Protein AF-A0A0D2NMQ8-F1 (afdb_monomer_lite)

Radius of gyration: 20.97 Å; chains: 1; bounding box: 47×33×72 Å

Organism: NCBI:txid145388

Structure (mmCIF, N/CA/C/O backbone):
data_AF-A0A0D2NMQ8-F1
#
_entry.id   AF-A0A0D2NMQ8-F1
#
loop_
_atom_site.group_PDB
_atom_site.id
_atom_site.type_symbol
_atom_site.label_atom_id
_atom_site.label_alt_id
_atom_site.label_comp_id
_atom_site.label_asym_id
_atom_site.label_entity_id
_atom_site.label_seq_id
_atom_site.pdbx_PDB_ins_code
_atom_site.Cartn_x
_atom_site.Cartn_y
_atom_site.Cartn_z
_atom_site.occupancy
_atom_site.B_iso_or_equiv
_atom_site.auth_seq_id
_atom_site.auth_comp_id
_atom_site.auth_asym_id
_atom_site.auth_atom_id
_atom_site.pdbx_PDB_model_num
ATOM 1 N N . MET A 1 1 ? -11.424 6.657 -3.638 1.00 46.84 1 MET A N 1
ATOM 2 C CA . MET A 1 1 ? -10.361 5.839 -3.003 1.00 46.84 1 MET A CA 1
ATOM 3 C C . MET A 1 1 ? -10.781 4.363 -3.068 1.00 46.84 1 MET A C 1
ATOM 5 O O . MET A 1 1 ? -11.880 4.076 -3.496 1.00 46.84 1 MET A O 1
ATOM 9 N N . ASN A 1 2 ? -9.928 3.372 -2.786 1.00 62.62 2 ASN A N 1
ATOM 10 C CA . ASN A 1 2 ? -10.512 2.062 -2.413 1.00 62.62 2 ASN A CA 1
ATOM 11 C C . ASN A 1 2 ? -11.088 2.245 -1.001 1.00 62.62 2 ASN A C 1
ATOM 13 O O . ASN A 1 2 ? -10.571 3.106 -0.297 1.00 62.62 2 ASN A O 1
ATOM 17 N N . GLY A 1 3 ? -12.141 1.534 -0.592 1.00 77.50 3 GLY A N 1
ATOM 18 C CA . GLY A 1 3 ? -12.773 1.766 0.713 1.00 77.50 3 GLY A CA 1
ATOM 19 C C . GLY A 1 3 ? -11.781 1.621 1.871 1.00 77.50 3 GLY A C 1
ATOM 20 O O . GLY A 1 3 ? -11.511 0.508 2.309 1.00 77.50 3 GLY A O 1
ATOM 21 N N . MET A 1 4 ? -11.207 2.728 2.343 1.00 86.62 4 MET A N 1
ATOM 22 C CA . MET A 1 4 ? -10.270 2.745 3.468 1.00 86.62 4 MET A CA 1
ATOM 23 C C . MET A 1 4 ? -11.051 2.886 4.772 1.00 86.62 4 MET A C 1
ATOM 25 O O . MET A 1 4 ? -12.140 3.469 4.800 1.00 86.62 4 MET A O 1
ATOM 29 N N . ALA A 1 5 ? -10.497 2.363 5.863 1.00 91.44 5 ALA A N 1
ATOM 30 C CA . ALA A 1 5 ? -11.111 2.515 7.169 1.00 91.44 5 ALA A CA 1
ATOM 31 C C . ALA A 1 5 ? -11.122 3.993 7.580 1.00 91.44 5 ALA A C 1
ATOM 33 O O . ALA A 1 5 ? -10.149 4.721 7.395 1.00 91.44 5 ALA A O 1
ATOM 34 N N . ASN A 1 6 ? -12.229 4.419 8.176 1.00 92.75 6 ASN A N 1
ATOM 35 C CA . ASN A 1 6 ? -12.333 5.696 8.860 1.00 92.75 6 ASN A CA 1
ATOM 36 C C . ASN A 1 6 ? -13.115 5.501 10.155 1.00 92.75 6 ASN A C 1
ATOM 38 O O . ASN A 1 6 ? -13.905 4.561 10.279 1.00 92.75 6 ASN A O 1
ATOM 42 N N . ILE A 1 7 ? -12.923 6.413 11.101 1.00 92.06 7 ILE A N 1
ATOM 43 C CA . ILE A 1 7 ? -13.639 6.408 12.371 1.00 92.06 7 ILE A CA 1
ATOM 44 C C . ILE A 1 7 ? -14.401 7.719 12.522 1.00 92.06 7 ILE A C 1
ATOM 46 O O . ILE A 1 7 ? -13.932 8.783 12.122 1.00 92.06 7 ILE A O 1
ATOM 50 N N . ALA A 1 8 ? -15.594 7.642 13.099 1.00 91.88 8 ALA A N 1
ATOM 51 C CA . ALA A 1 8 ? -16.421 8.805 13.377 1.00 91.88 8 ALA A CA 1
ATOM 52 C C . ALA A 1 8 ? -17.144 8.617 14.706 1.00 91.88 8 ALA A C 1
ATOM 54 O O . ALA A 1 8 ? -17.536 7.501 15.059 1.00 91.88 8 ALA A O 1
ATOM 55 N N . ALA A 1 9 ? -17.328 9.715 15.435 1.00 91.56 9 ALA A N 1
ATOM 56 C CA . ALA A 1 9 ? -18.078 9.695 16.677 1.00 91.56 9 ALA A CA 1
ATOM 57 C C . ALA A 1 9 ? -19.540 9.330 16.394 1.00 91.56 9 ALA A C 1
ATOM 59 O O . ALA A 1 9 ? -20.210 9.957 15.572 1.00 91.56 9 ALA A O 1
ATOM 60 N N . ARG A 1 10 ? -20.030 8.306 17.089 1.00 93.62 10 ARG A N 1
ATOM 61 C CA . ARG A 1 10 ? -21.429 7.893 17.054 1.00 93.62 10 ARG A CA 1
ATOM 62 C C . ARG A 1 10 ? -21.810 7.373 18.429 1.00 93.62 10 ARG A C 1
ATOM 64 O O . ARG A 1 10 ? -21.156 6.477 18.954 1.00 93.62 10 ARG A O 1
ATOM 71 N N . GLU A 1 11 ? -22.862 7.941 19.002 1.00 94.88 11 GLU A N 1
ATOM 72 C CA . GLU A 1 11 ? -23.342 7.547 20.323 1.00 94.88 11 GLU A CA 1
ATOM 73 C C . GLU A 1 11 ? -23.707 6.056 20.361 1.00 94.88 11 GLU A C 1
ATOM 75 O O . GLU A 1 11 ? -24.292 5.519 19.416 1.00 94.88 11 GLU A O 1
ATOM 80 N N . GLY A 1 12 ? -23.288 5.376 21.432 1.00 94.81 12 GLY A N 1
ATOM 81 C CA . GLY A 1 12 ? -23.480 3.936 21.624 1.00 94.81 12 GLY A CA 1
ATOM 82 C C . GLY A 1 12 ? -22.652 3.035 20.698 1.00 94.81 12 GLY A C 1
ATOM 83 O O . GLY A 1 12 ? -22.677 1.816 20.864 1.00 94.81 12 GLY A O 1
ATOM 84 N N . ALA A 1 13 ? -21.910 3.589 19.734 1.00 95.06 13 ALA A N 1
ATOM 85 C CA . ALA A 1 13 ? -21.034 2.802 18.880 1.00 95.06 13 ALA A CA 1
ATOM 86 C C . ALA A 1 13 ? -19.718 2.481 19.595 1.00 95.06 13 ALA A C 1
ATOM 88 O O . ALA A 1 13 ? -19.157 3.300 20.321 1.00 95.06 13 ALA A O 1
ATOM 89 N N . VAL A 1 14 ? -19.207 1.281 19.336 1.00 94.00 14 VAL A N 1
ATOM 90 C CA . VAL A 1 14 ? -17.917 0.812 19.843 1.00 94.00 14 VAL A CA 1
ATOM 91 C C . VAL A 1 14 ? -17.036 0.462 18.656 1.00 94.00 14 VAL A C 1
ATOM 93 O O . VAL A 1 14 ? -17.519 -0.093 17.666 1.00 94.00 14 VAL A O 1
ATOM 96 N N . MET A 1 15 ? -15.751 0.780 18.776 1.00 95.25 15 MET A N 1
ATOM 97 C CA . MET A 1 15 ? -14.702 0.333 17.875 1.00 95.25 15 MET A CA 1
ATOM 98 C C . MET A 1 15 ? -13.538 -0.223 18.684 1.00 95.25 15 MET A C 1
ATOM 100 O O . MET A 1 15 ? -13.168 0.341 19.710 1.00 95.25 15 MET A O 1
ATOM 104 N N . HIS A 1 16 ? -12.965 -1.317 18.197 1.00 96.62 16 HIS A N 1
ATOM 105 C CA . HIS A 1 16 ? -11.768 -1.914 18.764 1.00 96.62 16 HIS A CA 1
ATOM 106 C C . HIS A 1 16 ? -10.584 -1.643 17.832 1.00 96.62 16 HIS A C 1
ATOM 108 O O . HIS A 1 16 ? -10.744 -1.584 16.610 1.00 96.62 16 HIS A O 1
ATOM 114 N N . GLY A 1 17 ? -9.396 -1.495 18.410 1.00 95.94 17 GLY A N 1
ATOM 115 C CA . GLY A 1 17 ? -8.161 -1.226 17.682 1.00 95.94 17 GLY A CA 1
ATOM 116 C C . GLY A 1 17 ? -6.937 -1.496 18.549 1.00 95.94 17 GLY A C 1
ATOM 117 O O . GLY A 1 17 ? -7.059 -2.021 19.655 1.00 95.94 17 GLY A O 1
ATOM 118 N N . VAL A 1 18 ? -5.765 -1.128 18.039 1.00 96.31 18 VAL A N 1
ATOM 119 C CA . VAL A 1 18 ? -4.477 -1.301 18.720 1.00 96.31 18 VAL A CA 1
ATOM 120 C C . VAL A 1 18 ? -3.870 0.074 18.971 1.00 96.31 18 VAL A C 1
ATOM 122 O O . VAL A 1 18 ? -3.754 0.884 18.052 1.00 96.31 18 VAL A O 1
ATOM 125 N N . ALA A 1 19 ? -3.498 0.350 20.219 1.00 96.19 19 ALA A N 1
ATOM 126 C CA . ALA A 1 19 ? -2.782 1.567 20.580 1.00 96.19 19 ALA A CA 1
ATOM 127 C C . ALA A 1 19 ? -1.273 1.290 20.561 1.00 96.19 19 ALA A C 1
ATOM 129 O O . ALA A 1 19 ? -0.771 0.520 21.378 1.00 96.19 19 ALA A O 1
ATOM 130 N N . HIS A 1 20 ? -0.552 1.920 19.634 1.00 96.38 20 HIS A N 1
ATOM 131 C CA . HIS A 1 20 ? 0.901 1.800 19.539 1.00 96.38 20 HIS A CA 1
ATOM 132 C C . HIS A 1 20 ? 1.596 2.924 20.308 1.00 96.38 20 HIS A C 1
ATOM 134 O O . HIS A 1 20 ? 1.265 4.100 20.143 1.00 96.38 20 HIS A O 1
ATOM 140 N N . LEU A 1 21 ? 2.602 2.568 21.108 1.00 96.00 21 LEU A N 1
ATOM 141 C CA . LEU A 1 21 ? 3.535 3.539 21.669 1.00 96.00 21 LEU A CA 1
ATOM 142 C C . LEU A 1 21 ? 4.586 3.878 20.609 1.00 96.00 21 LEU A C 1
ATOM 144 O O . LEU A 1 21 ? 5.320 3.002 20.157 1.00 96.00 21 LEU A O 1
ATOM 148 N N . VAL A 1 22 ? 4.657 5.149 20.219 1.00 95.88 22 VAL A N 1
ATOM 149 C CA . VAL A 1 22 ? 5.587 5.638 19.193 1.00 95.88 22 VAL A CA 1
ATOM 150 C C . VAL A 1 22 ? 6.368 6.843 19.705 1.00 95.88 22 VAL A C 1
ATOM 152 O O . VAL A 1 22 ? 5.883 7.596 20.552 1.00 95.88 22 VAL A O 1
ATOM 155 N N . THR A 1 23 ? 7.582 7.042 19.190 1.00 96.94 23 THR A N 1
ATOM 156 C CA . THR A 1 23 ? 8.361 8.252 19.484 1.00 96.94 23 THR A CA 1
ATOM 157 C C . THR A 1 23 ? 7.785 9.464 18.740 1.00 96.94 23 THR A C 1
ATOM 159 O O . THR A 1 23 ? 7.088 9.295 17.734 1.00 96.94 23 THR A O 1
ATOM 162 N N . PRO A 1 24 ? 8.094 10.702 19.171 1.00 95.81 24 PRO A N 1
ATOM 163 C CA . PRO A 1 24 ? 7.706 11.902 18.430 1.00 95.81 24 PRO A CA 1
ATOM 164 C C . PRO A 1 24 ? 8.168 11.879 16.967 1.00 95.81 24 PRO A C 1
ATOM 166 O O . PRO A 1 24 ? 7.381 12.177 16.075 1.00 95.81 24 PRO A O 1
ATOM 169 N N . GLN A 1 25 ? 9.398 11.428 16.709 1.00 95.50 25 GLN A N 1
ATOM 170 C CA . GLN A 1 25 ? 9.960 11.334 15.359 1.00 95.50 25 GLN A CA 1
ATOM 171 C C . GLN A 1 25 ? 9.209 10.307 14.501 1.00 95.50 25 GLN A C 1
ATOM 173 O O . GLN A 1 25 ? 8.914 10.567 13.338 1.00 95.50 25 GLN A O 1
ATOM 178 N N . MET A 1 26 ? 8.844 9.153 15.071 1.00 93.81 26 MET A N 1
ATOM 179 C CA . MET A 1 26 ? 8.002 8.173 14.375 1.00 93.81 26 MET A CA 1
ATOM 180 C C . MET A 1 26 ? 6.624 8.757 14.057 1.00 93.81 26 MET A C 1
ATOM 182 O O . MET A 1 26 ? 6.118 8.564 12.955 1.00 93.81 26 MET A O 1
ATOM 186 N N . PHE A 1 27 ? 6.028 9.505 14.990 1.00 93.06 27 PHE A N 1
ATOM 187 C CA . PHE A 1 27 ? 4.739 10.153 14.762 1.00 93.06 27 PHE A CA 1
ATOM 188 C C . PHE A 1 27 ? 4.806 11.210 13.651 1.00 93.06 27 PHE A C 1
ATOM 190 O O . PHE A 1 27 ? 3.889 11.287 12.841 1.00 93.06 27 PHE A O 1
ATOM 197 N N . GLU A 1 28 ? 5.886 11.988 13.563 1.00 90.94 28 GLU A N 1
ATOM 198 C CA . GLU A 1 28 ? 6.105 12.937 12.460 1.00 90.94 28 GLU A CA 1
ATOM 199 C C . GLU A 1 28 ? 6.189 12.228 11.102 1.00 90.94 28 GLU A C 1
ATOM 201 O O . GLU A 1 28 ? 5.590 12.683 10.124 1.00 90.94 28 GLU A O 1
ATOM 206 N N . VAL A 1 29 ? 6.877 11.083 11.043 1.00 88.62 29 VAL A N 1
ATOM 207 C CA . VAL A 1 29 ? 6.925 10.246 9.836 1.00 88.62 29 VAL A CA 1
ATOM 208 C C . VAL A 1 29 ? 5.529 9.732 9.478 1.00 88.62 29 VAL A C 1
ATOM 210 O O . VAL A 1 29 ? 5.114 9.874 8.328 1.00 88.62 29 VAL A O 1
ATOM 213 N N . LEU A 1 30 ? 4.778 9.205 10.450 1.00 89.12 30 LEU A N 1
ATOM 214 C CA . LEU A 1 30 ? 3.402 8.741 10.242 1.00 89.12 30 LEU A CA 1
ATOM 215 C C . LEU A 1 30 ? 2.490 9.873 9.759 1.00 89.12 30 LEU A C 1
ATOM 217 O O . LEU A 1 30 ? 1.776 9.696 8.782 1.00 89.12 30 LEU A O 1
ATOM 221 N N . ALA A 1 31 ? 2.562 11.056 10.369 1.00 87.88 31 ALA A N 1
ATOM 222 C CA . ALA A 1 31 ? 1.768 12.214 9.964 1.00 87.88 31 ALA A CA 1
ATOM 223 C C . ALA A 1 31 ? 2.104 12.693 8.542 1.00 87.88 31 ALA A C 1
ATOM 225 O O . ALA A 1 31 ? 1.233 13.190 7.832 1.00 87.88 31 ALA A O 1
ATOM 226 N N . LYS A 1 32 ? 3.355 12.524 8.099 1.00 84.00 32 LYS A N 1
ATOM 227 C CA . LYS A 1 32 ? 3.758 12.818 6.719 1.00 84.00 32 LYS A CA 1
ATOM 228 C C . LYS A 1 32 ? 3.216 11.784 5.728 1.00 84.00 32 LYS A C 1
ATOM 230 O O . LYS A 1 32 ? 2.799 12.165 4.633 1.00 84.00 32 LYS A O 1
ATOM 235 N N . ILE A 1 33 ? 3.229 10.501 6.093 1.00 81.19 33 ILE A N 1
ATOM 236 C CA . ILE A 1 33 ? 2.649 9.417 5.281 1.00 81.19 33 ILE A CA 1
ATOM 237 C C . ILE A 1 33 ? 1.135 9.623 5.159 1.00 81.19 33 ILE A C 1
ATOM 239 O O . ILE A 1 33 ? 0.606 9.681 4.053 1.00 81.19 33 ILE A O 1
ATOM 243 N N . GLU A 1 34 ? 0.471 9.856 6.287 1.00 82.38 34 GLU A N 1
ATOM 244 C CA . GLU A 1 34 ? -0.970 10.075 6.403 1.00 82.38 34 GLU A CA 1
ATOM 245 C C . GLU A 1 34 ? -1.363 11.541 6.168 1.00 82.38 34 GLU A C 1
ATOM 247 O O . GLU A 1 34 ? -2.369 12.007 6.688 1.00 82.38 34 GLU A O 1
ATOM 252 N N . SER A 1 35 ? -0.590 12.294 5.377 1.00 78.12 35 SER A N 1
ATOM 253 C CA . SER A 1 35 ? -0.777 13.747 5.178 1.00 78.12 35 SER A CA 1
ATOM 254 C C . SER A 1 35 ? -2.142 14.158 4.608 1.00 78.12 35 SER A C 1
ATOM 256 O O . SER A 1 35 ? -2.487 15.338 4.622 1.00 78.12 35 SER A O 1
ATOM 258 N N . VAL A 1 36 ? -2.922 13.197 4.110 1.00 78.94 36 VAL A N 1
ATOM 259 C CA . VAL A 1 36 ? -4.302 13.389 3.637 1.00 78.94 36 VAL A CA 1
ATOM 260 C C . VAL A 1 36 ? -5.354 13.244 4.746 1.00 78.94 36 VAL A C 1
ATOM 262 O O . VAL A 1 36 ? -6.521 13.562 4.522 1.00 78.94 36 VAL A O 1
ATOM 265 N N . TYR A 1 37 ? -4.959 12.769 5.928 1.00 84.50 37 TYR A N 1
ATOM 266 C CA . TYR A 1 37 ? -5.808 12.593 7.100 1.00 84.50 37 TYR A CA 1
ATOM 267 C C . TYR A 1 37 ? -5.556 13.704 8.123 1.00 84.50 37 TYR A C 1
ATOM 269 O O . TYR A 1 37 ? -4.437 14.180 8.314 1.00 84.50 37 TYR A O 1
ATOM 277 N N . ASN A 1 38 ? -6.610 14.064 8.850 1.00 91.19 38 ASN A N 1
ATOM 278 C CA . ASN A 1 38 ? -6.472 14.766 10.121 1.00 91.19 38 ASN A CA 1
ATOM 279 C C . ASN A 1 38 ? -6.212 13.743 11.229 1.00 91.19 38 ASN A C 1
ATOM 281 O O . ASN A 1 38 ? -6.351 12.541 11.020 1.00 91.19 38 ASN A O 1
ATOM 285 N N . TYR A 1 39 ? -5.889 14.199 12.435 1.00 92.50 39 TYR A N 1
ATOM 286 C CA . TYR A 1 39 ? -5.931 13.333 13.609 1.00 92.50 39 TYR A CA 1
ATOM 287 C C . TYR A 1 39 ? -6.835 13.916 14.686 1.00 92.50 39 TYR A C 1
ATOM 289 O O . TYR A 1 39 ? -7.008 15.128 14.798 1.00 92.50 39 TYR A O 1
ATOM 297 N N . THR A 1 40 ? -7.397 13.028 15.496 1.00 93.81 40 THR A N 1
ATOM 298 C CA . THR A 1 40 ? -8.182 13.377 16.678 1.00 93.81 40 THR A CA 1
ATOM 299 C C . THR A 1 40 ? -7.651 12.643 17.902 1.00 93.81 40 THR A C 1
ATOM 301 O O . THR A 1 40 ? -6.987 11.609 17.779 1.00 93.81 40 THR A O 1
ATOM 304 N N . LEU A 1 41 ? -7.918 13.190 19.087 1.00 95.56 41 LEU A N 1
ATOM 305 C CA . LEU A 1 41 ? -7.639 12.516 20.349 1.00 95.56 41 LEU A CA 1
ATOM 306 C C . LEU A 1 41 ? -8.799 11.586 20.693 1.00 95.56 41 LEU A C 1
ATOM 308 O O . LEU A 1 41 ? -9.963 11.986 20.676 1.00 95.56 41 LEU A O 1
ATOM 312 N N . VAL A 1 42 ? -8.464 10.344 21.017 1.00 95.75 42 VAL A N 1
ATOM 313 C CA . VAL A 1 42 ? -9.416 9.316 21.431 1.00 95.75 42 VAL A CA 1
ATOM 314 C C . VAL A 1 42 ? -9.024 8.764 22.792 1.00 95.75 42 VAL A C 1
ATOM 316 O O . VAL A 1 42 ? -7.845 8.639 23.120 1.00 95.75 42 VAL A O 1
ATOM 319 N N . THR A 1 43 ? -10.036 8.409 23.582 1.00 96.75 43 THR A N 1
ATOM 320 C CA . THR A 1 43 ? -9.844 7.677 24.836 1.00 96.75 43 THR A CA 1
ATOM 321 C C . THR A 1 43 ? -10.058 6.194 24.574 1.00 96.75 43 THR A C 1
ATOM 323 O O . THR A 1 43 ? -11.167 5.772 24.248 1.00 96.75 43 THR A O 1
ATOM 326 N N . CYS A 1 44 ? -9.003 5.407 24.730 1.00 97.06 44 CYS A N 1
ATOM 327 C CA . CYS A 1 44 ? -9.012 3.963 24.555 1.00 97.06 44 CYS A CA 1
ATOM 328 C C . CYS A 1 44 ? -9.156 3.277 25.915 1.00 97.06 44 CYS A C 1
ATOM 330 O O . CYS A 1 44 ? -8.488 3.653 26.878 1.00 97.06 44 CYS A O 1
ATOM 332 N N . ARG A 1 45 ? -9.998 2.246 25.989 1.00 97.19 45 ARG A N 1
ATOM 333 C CA . ARG A 1 45 ? -10.091 1.358 27.153 1.00 97.19 45 ARG A CA 1
ATOM 334 C C . ARG A 1 45 ? -9.360 0.054 26.819 1.00 97.19 45 ARG A C 1
ATOM 336 O O . ARG A 1 45 ? -9.742 -0.572 25.829 1.00 97.19 45 ARG A O 1
ATOM 343 N N . PRO A 1 46 ? -8.304 -0.320 27.560 1.00 97.12 46 PRO A N 1
ATOM 344 C CA . PRO A 1 46 ? -7.662 -1.621 27.390 1.00 97.12 46 PRO A CA 1
ATOM 345 C C . PRO A 1 46 ? -8.652 -2.771 27.626 1.00 97.12 46 PRO A C 1
ATOM 347 O O . PRO A 1 46 ? -9.647 -2.590 28.319 1.00 97.12 46 PRO A O 1
ATOM 350 N N . TYR A 1 47 ? -8.375 -3.954 27.069 1.00 95.94 47 TYR A N 1
ATOM 351 C CA . TYR A 1 47 ? -9.154 -5.161 27.396 1.00 95.94 47 TYR A CA 1
ATOM 352 C C . TYR A 1 47 ? -8.866 -5.705 28.791 1.00 95.94 47 TYR A C 1
ATOM 354 O O . TYR A 1 47 ? -9.669 -6.456 29.333 1.00 95.94 47 TYR A O 1
ATOM 362 N N . ASP A 1 48 ? -7.704 -5.369 29.342 1.00 95.31 48 ASP A N 1
ATOM 363 C CA . ASP A 1 48 ? -7.428 -5.581 30.750 1.00 95.31 48 ASP A CA 1
ATOM 364 C C . ASP A 1 48 ? -8.162 -4.498 31.546 1.00 95.31 48 ASP A C 1
ATOM 366 O O . ASP A 1 48 ? -7.731 -3.345 31.571 1.00 95.31 48 ASP A O 1
ATOM 370 N N . ASP A 1 49 ? -9.270 -4.872 32.188 1.00 94.38 49 ASP A N 1
ATOM 371 C CA . ASP A 1 49 ? -10.094 -3.964 32.993 1.00 94.38 49 ASP A CA 1
ATOM 372 C C . ASP A 1 49 ? -9.332 -3.349 34.182 1.00 94.38 49 ASP A C 1
ATOM 374 O O . ASP A 1 49 ? -9.773 -2.346 34.749 1.00 94.38 49 ASP A O 1
ATOM 378 N N . SER A 1 50 ? -8.187 -3.924 34.573 1.00 96.69 50 SER A N 1
ATOM 379 C CA . SER A 1 50 ? -7.321 -3.356 35.611 1.00 96.69 50 SER A CA 1
ATOM 380 C C . SER A 1 50 ? -6.429 -2.220 35.096 1.00 96.69 50 SER A C 1
ATOM 382 O O . SER A 1 50 ? -5.942 -1.406 35.887 1.00 96.69 50 SER A O 1
ATOM 384 N N . ALA A 1 51 ? -6.231 -2.127 33.779 1.00 96.88 51 ALA A N 1
ATOM 385 C CA . ALA A 1 51 ? -5.405 -1.101 33.168 1.00 96.88 51 ALA A CA 1
ATOM 386 C C . ALA A 1 51 ? -6.194 0.212 32.981 1.00 96.88 51 ALA A C 1
ATOM 388 O O . ALA A 1 51 ? -7.352 0.208 32.551 1.00 96.88 51 ALA A O 1
ATOM 389 N N . PRO A 1 52 ? -5.582 1.376 33.272 1.00 97.31 52 PRO A N 1
ATOM 390 C CA . PRO A 1 52 ? -6.260 2.655 33.123 1.00 97.31 52 PRO A CA 1
ATOM 391 C C . PRO A 1 52 ? -6.532 2.980 31.642 1.00 97.31 52 PRO A C 1
ATOM 393 O O . PRO A 1 52 ? -5.778 2.557 30.761 1.00 97.31 52 PRO A O 1
ATOM 396 N N . PRO A 1 53 ? -7.565 3.792 31.344 1.00 97.38 53 PRO A N 1
ATOM 397 C CA . PRO A 1 53 ? -7.774 4.318 30.002 1.00 97.38 53 PRO A CA 1
ATOM 398 C C . PRO A 1 53 ? -6.553 5.088 29.487 1.00 97.38 53 PRO A C 1
ATOM 400 O O . PRO A 1 53 ? -5.899 5.822 30.229 1.00 97.38 53 PRO A O 1
ATOM 403 N N . VAL A 1 54 ? -6.292 4.970 28.189 1.00 97.25 54 VAL A N 1
ATOM 404 C CA . VAL A 1 54 ? -5.154 5.595 27.503 1.00 97.25 54 VAL A CA 1
ATOM 405 C C . VAL A 1 54 ? -5.651 6.638 26.511 1.00 97.25 54 VAL A C 1
ATOM 407 O O . VAL A 1 54 ? -6.619 6.405 25.791 1.00 97.25 54 VAL A O 1
ATOM 410 N N . GLN A 1 55 ? -4.982 7.789 26.447 1.00 97.56 55 GLN A N 1
ATOM 411 C CA . GLN A 1 55 ? -5.200 8.761 25.373 1.00 97.56 55 GLN A CA 1
ATOM 412 C C . GLN A 1 55 ? -4.342 8.380 24.168 1.00 97.56 55 GLN A C 1
ATOM 414 O O . GLN A 1 55 ? -3.141 8.149 24.310 1.00 97.56 55 GLN A O 1
ATOM 419 N N . ALA A 1 56 ? -4.943 8.347 22.984 1.00 96.75 56 ALA A N 1
ATOM 420 C CA . ALA A 1 56 ? -4.249 8.061 21.736 1.00 96.75 56 ALA A CA 1
ATOM 421 C C . ALA A 1 56 ? -4.641 9.066 20.650 1.00 96.75 56 ALA A C 1
ATOM 423 O O . ALA A 1 56 ? -5.680 9.722 20.725 1.00 96.75 56 ALA A O 1
ATOM 424 N N . ARG A 1 57 ? -3.797 9.181 19.623 1.00 96.00 57 ARG A N 1
ATOM 425 C CA . ARG A 1 57 ? -4.122 9.912 18.395 1.00 96.00 57 ARG A CA 1
ATOM 426 C C . ARG A 1 57 ? -4.578 8.916 17.340 1.00 96.00 57 ARG A C 1
ATOM 428 O O . ARG A 1 57 ? -3.894 7.922 17.113 1.00 96.00 57 ARG A O 1
ATOM 435 N N . ALA A 1 58 ? -5.702 9.200 16.697 1.00 95.06 58 ALA A N 1
ATOM 436 C CA . ALA A 1 58 ? -6.228 8.408 15.594 1.00 95.06 58 ALA A CA 1
ATOM 437 C C . ALA A 1 58 ? -6.329 9.270 14.335 1.00 95.06 58 ALA A C 1
ATOM 439 O O . ALA A 1 58 ? -6.844 10.387 14.405 1.00 95.06 58 ALA A O 1
ATOM 440 N N . PHE A 1 59 ? -5.847 8.751 13.204 1.00 94.56 59 PHE A N 1
ATOM 441 C CA . PHE A 1 59 ? -5.998 9.397 11.903 1.00 94.56 59 PHE A CA 1
ATOM 442 C C . PHE A 1 59 ? -7.428 9.223 11.389 1.00 94.56 59 PHE A C 1
ATOM 444 O O . PHE A 1 59 ? -7.987 8.128 11.452 1.00 94.56 59 PHE A O 1
ATOM 451 N N . ILE A 1 60 ? -8.022 10.316 10.914 1.00 94.25 60 ILE A N 1
ATOM 452 C CA . ILE A 1 60 ? -9.403 10.382 10.443 1.00 94.25 60 ILE A CA 1
ATOM 453 C C . ILE A 1 60 ? -9.503 11.206 9.166 1.00 94.25 60 ILE A C 1
ATOM 455 O O . ILE A 1 60 ? -8.809 12.210 8.989 1.00 94.25 60 ILE A O 1
ATOM 459 N N . VAL A 1 61 ? -10.434 10.825 8.301 1.00 91.19 61 VAL A N 1
ATOM 460 C CA . VAL A 1 61 ? -10.948 11.718 7.263 1.00 91.19 61 VAL A CA 1
ATOM 461 C C . VAL A 1 61 ? -12.207 12.380 7.819 1.00 91.19 61 VAL A C 1
ATOM 463 O O . VAL A 1 61 ? -13.137 11.666 8.212 1.00 91.19 61 VAL A O 1
ATOM 466 N N . PRO A 1 62 ? -12.276 13.721 7.861 1.00 90.25 62 PRO A N 1
ATOM 467 C CA . PRO A 1 62 ? -13.489 14.405 8.287 1.00 90.25 62 PRO A CA 1
ATOM 468 C C . PRO A 1 62 ? -14.706 13.992 7.447 1.00 90.25 62 PRO A C 1
ATOM 470 O O . PRO A 1 62 ? -14.597 13.757 6.238 1.00 90.25 62 PRO A O 1
ATOM 473 N N . LEU A 1 63 ? -15.877 13.882 8.081 1.00 89.62 63 LEU A N 1
ATOM 474 C CA . LEU A 1 63 ? -17.092 13.386 7.423 1.00 89.62 63 LEU A CA 1
ATOM 475 C C . LEU A 1 63 ? -17.532 14.291 6.269 1.00 89.62 63 LEU A C 1
ATOM 477 O O . LEU A 1 63 ? -18.024 13.805 5.252 1.00 89.62 63 LEU A O 1
ATOM 481 N N . GLU A 1 64 ? -17.315 15.595 6.400 1.00 90.62 64 GLU A N 1
ATOM 482 C CA . GLU A 1 64 ? -17.550 16.596 5.369 1.00 90.62 64 GLU A CA 1
ATOM 483 C C . GLU A 1 64 ? -16.660 16.380 4.141 1.00 90.62 64 GLU A C 1
ATOM 485 O O . GLU A 1 64 ? -17.145 16.499 3.014 1.00 90.62 64 GLU A O 1
ATOM 490 N N . THR A 1 65 ? -15.402 15.976 4.340 1.00 89.06 65 THR A N 1
ATOM 491 C CA . THR A 1 65 ? -14.466 15.643 3.259 1.00 89.06 65 THR A CA 1
ATOM 492 C C . THR A 1 65 ? -14.911 14.375 2.539 1.00 89.06 65 THR A C 1
ATOM 494 O O . THR A 1 65 ? -14.942 14.346 1.308 1.00 89.06 65 THR A O 1
ATOM 497 N N . ILE A 1 66 ? -15.340 13.348 3.285 1.00 88.25 66 ILE A N 1
ATOM 498 C CA . ILE A 1 66 ? -15.915 12.124 2.702 1.00 88.25 66 ILE A CA 1
ATOM 499 C C . ILE A 1 66 ? -17.173 12.457 1.894 1.00 88.25 66 ILE A C 1
ATOM 501 O O . ILE A 1 66 ? -17.320 11.997 0.762 1.00 88.25 66 ILE A O 1
ATOM 505 N N . ALA A 1 67 ? -18.080 13.262 2.451 1.00 89.38 67 ALA A N 1
ATOM 506 C CA . ALA A 1 67 ? -19.317 13.649 1.783 1.00 89.38 67 ALA A CA 1
ATOM 507 C C . ALA A 1 67 ? -19.054 14.471 0.512 1.00 89.38 67 ALA A C 1
ATOM 509 O O . ALA A 1 67 ? -19.696 14.238 -0.509 1.00 89.38 67 ALA A O 1
ATOM 510 N N . ALA A 1 68 ? -18.097 15.403 0.548 1.00 88.44 68 ALA A N 1
ATOM 511 C CA . ALA A 1 68 ? -17.695 16.182 -0.619 1.00 88.44 68 ALA A CA 1
ATOM 512 C C . ALA A 1 68 ? -17.089 15.300 -1.718 1.00 88.44 68 ALA A C 1
ATOM 514 O O . ALA A 1 68 ? -17.450 15.453 -2.883 1.00 88.44 68 ALA A O 1
ATOM 515 N N . HIS A 1 69 ? -16.227 14.343 -1.353 1.00 85.19 69 HIS A N 1
ATOM 516 C CA . HIS A 1 69 ? -15.665 13.394 -2.311 1.00 85.19 69 HIS A CA 1
ATOM 517 C C . HIS A 1 69 ? -16.753 12.534 -2.959 1.00 85.19 69 HIS A C 1
ATOM 519 O O . HIS A 1 69 ? -16.778 12.414 -4.180 1.00 85.19 69 HIS A O 1
ATOM 525 N N . LYS A 1 70 ? -17.694 12.002 -2.166 1.00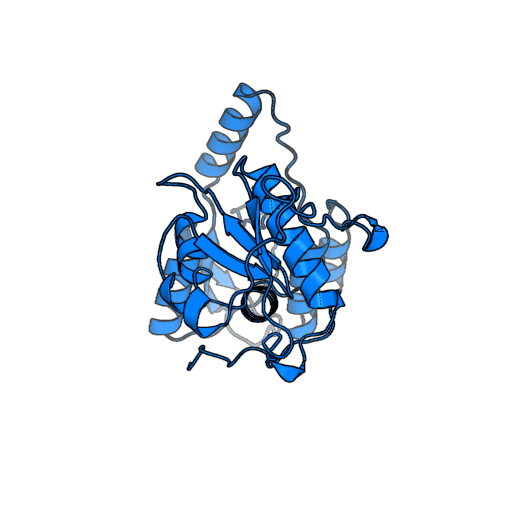 87.06 70 LYS A N 1
ATOM 526 C CA . LYS A 1 70 ? -18.830 11.228 -2.687 1.00 87.06 70 LYS A CA 1
ATOM 527 C C . LYS A 1 70 ? -19.656 12.028 -3.691 1.00 87.06 70 LYS A C 1
ATOM 529 O O . LYS A 1 70 ? -19.852 11.543 -4.797 1.00 87.06 70 LYS A O 1
ATOM 534 N N . ARG A 1 71 ? -20.045 13.265 -3.355 1.00 89.06 71 ARG A N 1
ATOM 535 C CA . ARG A 1 71 ? -20.777 14.145 -4.286 1.00 89.06 71 ARG A CA 1
ATOM 536 C C . ARG A 1 71 ? -20.012 14.368 -5.589 1.00 89.06 71 ARG A C 1
ATOM 538 O O . ARG A 1 71 ? -20.587 14.243 -6.661 1.00 89.06 71 ARG A O 1
ATOM 545 N N . HIS A 1 72 ? -18.707 14.627 -5.502 1.00 85.62 72 HIS A N 1
ATOM 546 C CA . HIS A 1 72 ? -17.870 14.813 -6.688 1.00 85.62 72 HIS A CA 1
ATOM 547 C C . HIS A 1 72 ? -17.846 13.573 -7.599 1.00 85.62 72 HIS A C 1
ATOM 549 O O . HIS A 1 72 ? -17.852 13.709 -8.820 1.00 85.62 72 HIS A O 1
ATOM 555 N N . LEU A 1 73 ? -17.816 12.364 -7.029 1.00 83.69 73 LEU A N 1
ATOM 556 C CA . LEU A 1 73 ? -17.885 11.120 -7.802 1.00 83.69 73 LEU A CA 1
ATOM 557 C C . LEU A 1 73 ? -19.268 10.934 -8.450 1.00 83.69 73 LEU A C 1
ATOM 559 O O . LEU A 1 73 ? -19.344 10.591 -9.631 1.00 83.69 73 LEU A O 1
ATOM 563 N N . GLU A 1 74 ? -20.349 11.220 -7.717 1.00 87.62 74 GLU A N 1
ATOM 564 C CA . GLU A 1 74 ? -21.734 11.145 -8.220 1.00 87.62 74 GLU A CA 1
ATOM 565 C C . GLU A 1 74 ? -21.957 12.086 -9.405 1.00 87.62 74 GLU A C 1
ATOM 567 O O . GLU A 1 74 ? -22.493 11.672 -10.433 1.00 87.62 74 GLU A O 1
ATOM 572 N N . GLU A 1 75 ? -21.478 13.327 -9.306 1.00 90.62 75 GLU A N 1
ATOM 573 C CA . GLU A 1 75 ? -21.541 14.330 -10.378 1.00 90.62 75 GLU A CA 1
ATOM 574 C C . GLU A 1 75 ? -20.819 13.876 -11.658 1.00 90.62 75 GLU A C 1
ATOM 576 O O . GLU A 1 75 ? -21.165 14.309 -12.757 1.00 90.62 75 GLU A O 1
ATOM 581 N N . ARG A 1 76 ? -19.838 12.971 -11.537 1.00 84.38 76 ARG A N 1
ATOM 582 C CA . ARG A 1 76 ? -19.099 12.379 -12.666 1.00 84.38 76 ARG A CA 1
ATOM 583 C C . ARG A 1 76 ? -19.678 11.041 -13.134 1.00 84.38 76 ARG A C 1
ATOM 585 O O . ARG A 1 76 ? -19.063 10.383 -13.970 1.00 84.38 76 ARG A O 1
ATOM 592 N N . GLY A 1 77 ? -20.831 10.627 -12.603 1.00 85.50 77 GLY A N 1
ATOM 593 C CA . GLY A 1 77 ? -21.466 9.347 -12.926 1.00 85.50 77 GLY A CA 1
ATOM 594 C C . GLY A 1 77 ? -20.678 8.130 -12.433 1.00 85.50 77 GLY A C 1
ATOM 595 O O . GLY A 1 77 ? -20.828 7.039 -12.982 1.00 85.50 77 GLY A O 1
ATOM 596 N N . GLN A 1 78 ? -19.809 8.305 -11.434 1.00 80.00 78 GLN A N 1
ATOM 597 C CA . GLN A 1 78 ? -19.010 7.230 -10.853 1.00 80.00 78 GLN A CA 1
ATOM 598 C C . GLN A 1 78 ? -19.732 6.622 -9.643 1.00 80.00 78 GLN A C 1
ATOM 600 O O . GLN A 1 78 ? -20.397 7.318 -8.877 1.00 80.00 78 GLN A O 1
ATOM 605 N N . SER A 1 79 ? -19.601 5.303 -9.466 1.00 75.25 79 SER A N 1
ATOM 606 C CA . SER A 1 79 ? -20.162 4.607 -8.301 1.00 75.25 79 SER A CA 1
ATOM 607 C C . SER A 1 79 ? -19.535 5.125 -7.005 1.00 75.25 79 SER A C 1
ATOM 609 O O . SER A 1 79 ? -18.314 5.227 -6.902 1.00 75.25 79 SER A O 1
ATOM 611 N N . THR A 1 80 ? -20.364 5.397 -5.997 1.00 68.62 80 THR A N 1
ATOM 612 C CA . THR A 1 80 ? -19.923 5.829 -4.659 1.00 68.62 80 THR A CA 1
ATOM 613 C C . THR A 1 80 ? -19.688 4.693 -3.679 1.00 68.62 80 THR A C 1
ATOM 615 O O . THR A 1 80 ? -19.212 4.933 -2.563 1.00 68.62 80 THR A O 1
ATOM 618 N N . LEU A 1 81 ? -20.032 3.458 -4.057 1.00 69.31 81 LEU A N 1
ATOM 619 C CA . LEU A 1 81 ? -19.798 2.297 -3.211 1.00 69.31 81 LEU A CA 1
ATOM 620 C C . LEU A 1 81 ? -18.334 1.863 -3.330 1.00 69.31 81 LEU A C 1
ATOM 622 O O . LEU A 1 81 ? -17.983 0.955 -4.079 1.00 69.31 81 LEU A O 1
ATOM 626 N N . GLU A 1 82 ? -17.477 2.528 -2.565 1.00 82.50 82 GLU A N 1
ATOM 627 C CA . GLU A 1 82 ? -16.075 2.151 -2.416 1.00 82.50 82 GLU A CA 1
ATOM 628 C C . GLU A 1 82 ? -15.963 1.084 -1.321 1.00 82.50 8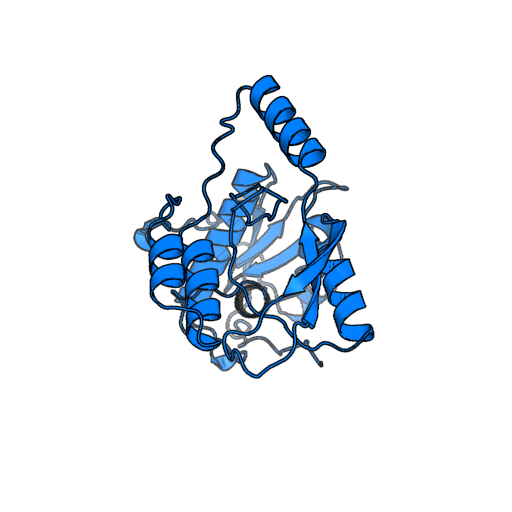2 GLU A C 1
ATOM 630 O O . GLU A 1 82 ? -15.774 1.395 -0.146 1.00 82.50 82 GLU A O 1
ATOM 635 N N . LEU A 1 83 ? -16.124 -0.189 -1.695 1.00 91.06 83 LEU A N 1
ATOM 636 C CA . LEU A 1 83 ? -15.837 -1.298 -0.783 1.00 91.06 83 LEU A CA 1
ATOM 637 C C . LEU A 1 83 ? -14.319 -1.408 -0.529 1.00 91.06 83 LEU A C 1
ATOM 639 O O . LEU A 1 83 ? -13.519 -1.114 -1.431 1.00 91.06 83 LEU A O 1
ATOM 643 N N . PRO A 1 84 ? -13.895 -1.840 0.674 1.00 93.50 84 PRO A N 1
ATOM 644 C CA . PRO A 1 84 ? -12.507 -2.217 0.919 1.00 93.50 84 PRO A CA 1
ATOM 645 C C . PRO A 1 84 ? -12.100 -3.373 0.004 1.00 93.50 84 PRO A C 1
ATOM 647 O O . PRO A 1 84 ? -12.941 -4.158 -0.430 1.00 93.50 84 PRO A O 1
ATOM 650 N N . SER A 1 85 ? -10.807 -3.508 -0.289 1.00 92.88 85 SER A N 1
ATOM 651 C CA . SER A 1 85 ? -10.316 -4.723 -0.943 1.00 92.88 85 SER A CA 1
ATOM 652 C C . SER A 1 85 ? -10.231 -5.876 0.054 1.00 92.88 85 SER A C 1
ATOM 654 O O . SER A 1 85 ? -10.021 -5.668 1.250 1.00 92.88 85 SER A O 1
ATOM 656 N N . GLU A 1 86 ? -10.323 -7.107 -0.445 1.00 94.94 86 GLU A N 1
ATOM 657 C CA . GLU A 1 86 ? -10.093 -8.310 0.358 1.00 94.94 86 GLU A CA 1
ATOM 658 C C . GLU A 1 86 ? -8.725 -8.277 1.054 1.00 94.94 86 GLU A C 1
ATOM 660 O O . GLU A 1 86 ? -8.625 -8.562 2.247 1.00 94.94 86 GLU A O 1
ATOM 665 N N . ARG A 1 87 ? -7.679 -7.847 0.331 1.00 94.00 87 ARG A N 1
ATOM 666 C CA . ARG A 1 87 ? -6.335 -7.627 0.886 1.00 94.00 87 ARG A CA 1
ATOM 667 C C . ARG A 1 87 ? -6.389 -6.712 2.111 1.00 94.00 87 ARG A C 1
ATOM 669 O O . ARG A 1 87 ? -5.797 -7.034 3.133 1.00 94.00 87 ARG A O 1
ATOM 676 N N . TYR A 1 88 ? -7.108 -5.594 2.028 1.00 94.56 88 TYR A N 1
ATOM 677 C CA . TYR A 1 88 ? -7.200 -4.636 3.128 1.00 94.56 88 TYR A CA 1
ATOM 678 C C . TYR A 1 88 ? -7.910 -5.219 4.358 1.00 94.56 88 TYR A C 1
ATOM 680 O O . TYR A 1 88 ? -7.417 -5.057 5.474 1.00 94.56 88 TYR A O 1
ATOM 688 N N . ILE A 1 89 ? -9.008 -5.962 4.161 1.00 96.62 89 ILE A N 1
ATOM 689 C CA . ILE A 1 89 ? -9.693 -6.674 5.252 1.00 96.62 89 ILE A CA 1
ATOM 690 C C . ILE A 1 89 ? -8.748 -7.668 5.933 1.00 96.62 89 ILE A C 1
ATOM 692 O O . ILE A 1 89 ? -8.651 -7.655 7.159 1.00 96.62 89 ILE A O 1
ATOM 696 N N . ARG A 1 90 ? -8.005 -8.473 5.160 1.00 96.19 90 ARG A N 1
ATOM 697 C CA . ARG A 1 90 ? -7.045 -9.449 5.703 1.00 96.19 90 ARG A CA 1
ATOM 698 C C . ARG A 1 90 ? -5.935 -8.786 6.519 1.00 96.19 90 ARG A C 1
ATOM 700 O O . ARG A 1 90 ? -5.643 -9.251 7.613 1.00 96.19 90 ARG A O 1
ATOM 707 N N . ILE A 1 91 ? -5.370 -7.677 6.034 1.00 95.62 91 ILE A N 1
ATOM 708 C CA . ILE A 1 91 ? -4.340 -6.917 6.768 1.00 95.62 91 ILE A CA 1
ATOM 709 C C . ILE A 1 91 ? -4.878 -6.449 8.126 1.00 95.62 91 ILE A C 1
ATOM 711 O O . ILE A 1 91 ? -4.215 -6.618 9.150 1.00 95.62 91 ILE A O 1
ATOM 715 N N . ILE A 1 92 ? -6.090 -5.883 8.153 1.00 96.56 92 ILE A N 1
ATOM 716 C CA . ILE A 1 92 ? -6.706 -5.416 9.401 1.00 96.56 92 ILE A CA 1
ATOM 717 C C . ILE A 1 92 ? -6.939 -6.589 10.359 1.00 96.56 92 ILE A C 1
ATOM 719 O O . ILE A 1 92 ? -6.615 -6.488 11.542 1.00 96.56 92 ILE A O 1
ATOM 723 N N . THR A 1 93 ? -7.508 -7.695 9.879 1.00 97.12 93 THR A N 1
ATOM 724 C CA . THR A 1 93 ? -7.888 -8.820 10.745 1.00 97.12 93 THR A CA 1
ATOM 725 C C . THR A 1 93 ? -6.676 -9.591 11.252 1.00 97.12 93 THR A C 1
ATOM 727 O O . THR A 1 93 ? -6.680 -10.024 12.404 1.00 97.12 93 THR A O 1
ATOM 730 N N . GLU A 1 94 ? -5.612 -9.703 10.458 1.00 96.62 94 GLU A N 1
ATOM 731 C CA . GLU A 1 94 ? -4.332 -10.259 10.893 1.00 96.62 94 GLU A CA 1
ATOM 732 C C . GLU A 1 94 ? -3.671 -9.391 11.965 1.00 96.62 94 GLU A C 1
ATOM 734 O O . GLU A 1 94 ? -3.298 -9.916 13.013 1.00 96.62 94 GLU A O 1
ATOM 739 N N . GLY A 1 95 ? -3.621 -8.069 11.772 1.00 96.25 95 GLY A N 1
ATOM 740 C CA . GLY A 1 95 ? -3.107 -7.146 12.786 1.00 96.25 95 GLY A CA 1
ATOM 741 C C . GLY A 1 95 ? -3.906 -7.216 14.090 1.00 96.25 95 GLY A C 1
ATOM 742 O O . GLY A 1 95 ? -3.337 -7.365 15.171 1.00 96.25 95 GLY A O 1
ATOM 743 N N . LEU A 1 96 ? -5.239 -7.195 14.001 1.00 97.50 96 LEU A N 1
ATOM 744 C CA . LEU A 1 96 ? -6.116 -7.357 15.163 1.00 97.50 96 LEU A CA 1
ATOM 745 C C . LEU A 1 96 ? -5.870 -8.691 15.882 1.00 97.50 96 LEU A C 1
ATOM 747 O O . LEU A 1 96 ? -5.797 -8.715 17.109 1.00 97.50 96 LEU A O 1
ATOM 751 N N . ARG A 1 97 ? -5.708 -9.790 15.139 1.00 97.62 97 ARG A N 1
ATOM 752 C CA . ARG A 1 97 ? -5.423 -11.115 15.704 1.00 97.62 97 ARG A CA 1
ATOM 753 C C . ARG A 1 97 ? -4.055 -11.158 16.382 1.00 97.62 97 ARG A C 1
ATOM 755 O O . ARG A 1 97 ? -3.963 -11.651 17.502 1.00 97.62 97 ARG A O 1
ATOM 762 N N . HIS A 1 98 ? -3.026 -10.614 15.737 1.00 97.06 98 HIS A N 1
ATOM 763 C CA . HIS A 1 98 ? -1.661 -10.568 16.258 1.00 97.06 98 HIS A CA 1
ATOM 764 C C . HIS A 1 98 ? -1.585 -9.853 17.615 1.00 97.06 98 HIS A C 1
ATOM 766 O O . HIS A 1 98 ? -0.926 -10.336 18.531 1.00 97.06 98 HIS A O 1
ATOM 772 N N . PHE A 1 99 ? -2.315 -8.746 17.774 1.00 97.44 99 PHE A N 1
ATOM 773 C CA . PHE A 1 99 ? -2.342 -7.963 19.015 1.00 97.44 99 PHE A CA 1
ATOM 774 C C . PHE A 1 99 ? -3.451 -8.375 20.001 1.00 97.44 99 PHE A C 1
ATOM 776 O O . PHE A 1 99 ? -3.714 -7.655 20.963 1.00 97.44 99 PHE A O 1
ATOM 783 N N . GLY A 1 100 ? -4.104 -9.523 19.791 1.00 96.94 100 GLY A N 1
ATOM 784 C CA . GLY A 1 100 ? -5.055 -10.083 20.755 1.00 96.94 100 GLY A CA 1
ATOM 785 C C . GLY A 1 100 ? -6.397 -9.348 20.837 1.00 96.94 100 GLY A C 1
ATOM 786 O O . GLY A 1 100 ? -6.994 -9.266 21.910 1.00 96.94 100 GLY A O 1
ATOM 787 N N . ALA A 1 101 ? -6.895 -8.801 19.726 1.00 97.50 101 ALA A N 1
ATOM 788 C CA . ALA A 1 101 ? -8.243 -8.246 19.672 1.00 97.50 101 ALA A CA 1
ATOM 789 C C . ALA A 1 101 ? -9.325 -9.302 19.943 1.00 97.50 101 ALA A C 1
ATOM 791 O O . ALA A 1 101 ? -9.156 -10.485 19.648 1.00 97.50 101 ALA A O 1
ATOM 792 N N . ALA A 1 102 ? -10.470 -8.855 20.469 1.00 97.62 102 ALA A N 1
ATOM 793 C CA . ALA A 1 102 ? -11.594 -9.734 20.774 1.00 97.62 102 ALA A CA 1
ATOM 794 C C . ALA A 1 102 ? -12.021 -10.556 19.532 1.00 97.62 102 ALA A C 1
ATOM 796 O O . ALA A 1 102 ? -12.314 -9.957 18.490 1.00 97.62 102 ALA A O 1
ATOM 797 N N . PRO A 1 103 ? -12.136 -11.899 19.623 1.00 98.00 103 PRO A N 1
ATOM 798 C CA . PRO A 1 103 ? -12.491 -12.743 18.477 1.00 98.00 103 PRO A CA 1
ATOM 799 C C . PRO A 1 103 ? -13.814 -12.359 17.805 1.00 98.00 103 PRO A C 1
ATOM 801 O O . PRO A 1 103 ? -13.923 -12.386 16.581 1.00 98.00 103 PRO A O 1
ATOM 804 N N . SER A 1 104 ? -14.807 -11.933 18.591 1.00 97.88 104 SER A N 1
ATOM 805 C CA . SER A 1 104 ? -16.097 -11.456 18.079 1.00 97.88 104 SER A CA 1
ATOM 806 C C . SER A 1 104 ? -15.971 -10.177 17.244 1.00 97.88 104 SER A C 1
ATOM 808 O O . SER A 1 104 ? -16.711 -9.998 16.277 1.00 97.88 104 SER A O 1
ATOM 810 N N . TRP A 1 105 ? -15.019 -9.300 17.576 1.00 97.88 105 TRP A N 1
ATOM 811 C CA . TRP A 1 105 ? -14.733 -8.111 16.779 1.00 97.88 105 TRP A CA 1
ATOM 812 C C . TRP A 1 105 ? -14.035 -8.473 15.469 1.00 97.88 105 TRP A C 1
ATOM 814 O O . TRP A 1 105 ? -14.424 -7.973 14.418 1.00 97.88 105 TRP A O 1
ATOM 824 N N . ILE A 1 106 ? -13.056 -9.383 15.511 1.00 98.31 106 ILE A N 1
ATOM 825 C CA . ILE A 1 106 ? -12.365 -9.865 14.305 1.00 98.31 106 ILE A CA 1
ATOM 826 C C . ILE A 1 106 ? -13.375 -10.478 13.327 1.00 98.31 106 ILE A C 1
ATOM 828 O O . ILE A 1 106 ? -13.429 -10.050 12.176 1.00 98.31 106 ILE A O 1
ATOM 832 N N . ALA A 1 107 ? -14.254 -11.366 13.806 1.00 98.31 107 ALA A N 1
ATOM 833 C CA . ALA A 1 107 ? -15.304 -11.977 12.988 1.00 98.31 107 ALA A CA 1
ATOM 834 C C . ALA A 1 107 ? -16.244 -10.935 12.351 1.00 98.31 107 ALA A C 1
ATOM 836 O O . ALA A 1 107 ? -16.667 -11.081 11.204 1.00 98.31 107 ALA A O 1
ATOM 837 N N . ARG A 1 108 ? -16.547 -9.839 13.063 1.00 97.62 108 ARG A N 1
ATOM 838 C CA . ARG A 1 108 ? -17.346 -8.727 12.523 1.00 97.62 108 ARG A CA 1
ATOM 839 C C . ARG A 1 108 ? -16.643 -8.001 11.371 1.00 97.62 108 ARG A C 1
ATOM 841 O O . ARG A 1 108 ? -17.325 -7.559 10.443 1.00 97.62 108 ARG A O 1
ATOM 848 N N . ILE A 1 109 ? -15.323 -7.825 11.448 1.00 97.25 109 ILE A N 1
ATOM 849 C CA . ILE A 1 109 ? -14.536 -7.199 10.376 1.00 97.25 109 ILE A CA 1
ATOM 850 C C . ILE A 1 109 ? -14.404 -8.152 9.181 1.00 97.25 109 ILE A C 1
ATOM 852 O O . ILE A 1 109 ? -14.589 -7.722 8.047 1.00 97.25 109 ILE A O 1
ATOM 856 N N . GLU A 1 110 ? -14.174 -9.444 9.424 1.00 97.38 110 GLU A N 1
ATOM 857 C CA . GLU A 1 110 ? -14.110 -10.477 8.375 1.00 97.38 110 GLU A CA 1
ATOM 858 C C . GLU A 1 110 ? -15.427 -10.609 7.596 1.00 97.38 110 GLU A C 1
ATOM 860 O O . GLU A 1 110 ? -15.411 -10.909 6.405 1.00 97.38 110 GLU A O 1
ATOM 865 N N . ALA A 1 111 ? -16.564 -10.332 8.241 1.00 97.62 111 ALA A N 1
ATOM 866 C CA . ALA A 1 111 ? -17.884 -10.349 7.614 1.00 97.62 111 ALA A CA 1
ATOM 867 C C . ALA A 1 111 ? -18.243 -9.066 6.832 1.00 97.62 111 ALA A C 1
ATOM 869 O O . ALA A 1 111 ? -19.342 -8.986 6.278 1.00 97.62 111 ALA A O 1
ATOM 870 N N . GLN A 1 112 ? -17.383 -8.039 6.805 1.00 95.75 112 GLN A N 1
ATOM 871 C CA . GLN A 1 112 ? -17.662 -6.826 6.027 1.00 95.75 112 GLN A CA 1
ATOM 872 C C . GLN A 1 112 ? -17.661 -7.135 4.521 1.00 95.75 112 GLN A C 1
ATOM 874 O O . GLN A 1 112 ? -16.797 -7.877 4.059 1.00 95.75 112 GLN A O 1
ATOM 879 N N . PRO A 1 113 ? -18.565 -6.541 3.723 1.00 95.00 113 PRO A N 1
ATOM 880 C CA . PRO A 1 113 ? -18.485 -6.633 2.269 1.00 95.00 113 PRO A CA 1
ATOM 881 C C . PRO A 1 113 ? -17.165 -6.052 1.746 1.00 95.00 113 PRO A C 1
ATOM 883 O O . PRO A 1 113 ? -16.744 -4.975 2.171 1.00 95.00 113 PRO A O 1
ATOM 886 N N . PHE A 1 114 ? -16.539 -6.739 0.793 1.00 95.44 114 PHE A N 1
ATOM 887 C CA . PHE A 1 114 ? -15.281 -6.321 0.178 1.00 95.44 114 PHE A CA 1
ATOM 888 C C . PHE A 1 114 ? -15.252 -6.640 -1.320 1.00 95.44 114 PHE A C 1
ATOM 890 O O . PHE A 1 114 ? -16.000 -7.485 -1.811 1.00 95.44 114 PHE A O 1
ATOM 897 N N . ASN A 1 115 ? -14.351 -5.975 -2.042 1.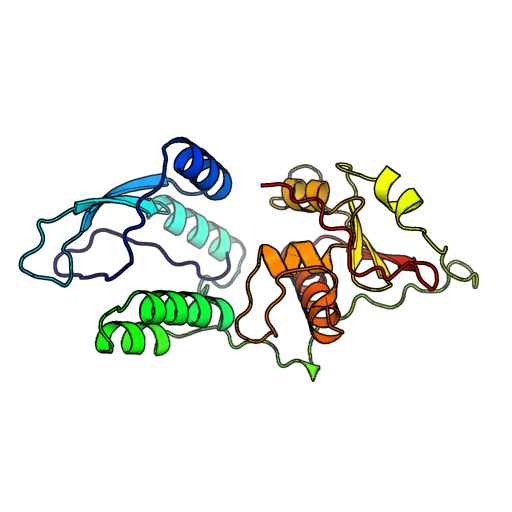00 93.25 115 ASN A N 1
ATOM 898 C CA . ASN A 1 115 ? -13.994 -6.325 -3.412 1.00 93.25 115 ASN A CA 1
ATOM 899 C C . ASN A 1 115 ? -13.012 -7.508 -3.382 1.00 93.25 115 ASN A C 1
ATOM 901 O O . ASN A 1 115 ? -11.922 -7.351 -2.814 1.00 93.25 115 ASN A O 1
ATOM 905 N N . PRO A 1 116 ? -13.376 -8.681 -3.935 1.00 93.94 116 PRO A N 1
ATOM 906 C CA . PRO A 1 116 ? -12.525 -9.865 -3.890 1.00 93.94 116 PRO A CA 1
ATOM 907 C C . PRO A 1 116 ? -11.202 -9.616 -4.612 1.00 93.94 116 PRO A C 1
ATOM 909 O O . PRO A 1 116 ? -11.142 -8.868 -5.593 1.00 93.94 116 PRO A O 1
ATOM 912 N N . ALA A 1 117 ? -10.139 -10.249 -4.123 1.00 92.19 117 ALA A N 1
ATOM 913 C CA . ALA A 1 117 ? -8.846 -10.197 -4.776 1.00 92.19 117 ALA A CA 1
ATOM 914 C C . ALA A 1 117 ? -8.934 -10.837 -6.166 1.00 92.19 117 ALA A C 1
ATOM 916 O O . ALA A 1 117 ? -9.572 -11.873 -6.374 1.00 92.19 117 ALA A O 1
ATOM 917 N N . ARG A 1 118 ? -8.245 -10.221 -7.124 1.00 93.00 118 ARG A N 1
ATOM 918 C CA . ARG A 1 118 ? -8.095 -10.766 -8.467 1.00 93.00 118 ARG A CA 1
ATOM 919 C C . ARG A 1 118 ? -7.355 -12.111 -8.389 1.00 93.00 118 ARG A C 1
ATOM 921 O O . ARG A 1 118 ? -6.258 -12.156 -7.823 1.00 93.00 118 ARG A O 1
ATOM 928 N N . PRO A 1 119 ? -7.901 -13.205 -8.955 1.00 95.31 119 PRO A N 1
ATOM 929 C CA . PRO A 1 119 ? -7.185 -14.473 -9.032 1.00 95.31 119 PRO A CA 1
ATOM 930 C C . PRO A 1 119 ? -5.853 -14.305 -9.765 1.00 95.31 119 PRO A C 1
ATOM 932 O O . PRO A 1 119 ? -5.794 -13.595 -10.766 1.00 95.31 119 PRO A O 1
ATOM 935 N N . ARG A 1 120 ? -4.808 -15.022 -9.331 1.00 95.19 120 ARG A N 1
ATOM 936 C CA . ARG A 1 120 ? -3.459 -14.906 -9.922 1.00 95.19 120 ARG A CA 1
ATOM 937 C C . ARG A 1 120 ? -3.434 -15.113 -11.437 1.00 95.19 120 ARG A C 1
ATOM 939 O O . ARG A 1 120 ? -2.718 -14.424 -12.143 1.00 95.19 120 ARG A O 1
ATOM 946 N N . ALA A 1 121 ? -4.265 -16.021 -11.948 1.00 96.62 121 ALA A N 1
ATOM 947 C CA . ALA A 1 121 ? -4.387 -16.283 -13.384 1.00 96.62 121 ALA A CA 1
ATOM 948 C C . ALA A 1 121 ? -4.950 -15.098 -14.199 1.00 96.62 121 ALA A C 1
ATOM 950 O O . ALA A 1 121 ? -4.917 -15.131 -15.424 1.00 96.62 121 ALA A O 1
ATOM 951 N N . GLN A 1 122 ? -5.504 -14.084 -13.532 1.00 97.12 122 GLN A N 1
ATOM 952 C CA . GLN A 1 122 ? -6.073 -12.882 -14.144 1.00 97.12 122 GLN A CA 1
ATOM 953 C C . GLN A 1 122 ? -5.224 -11.632 -13.886 1.00 97.12 122 GLN A C 1
ATOM 955 O O . GLN A 1 122 ? -5.618 -10.548 -14.328 1.00 97.12 122 GLN A O 1
ATOM 960 N N . TRP A 1 123 ? -4.114 -11.767 -13.147 1.00 97.44 123 TRP A N 1
ATOM 961 C CA . TRP A 1 123 ? -3.177 -10.680 -12.882 1.00 97.44 123 TRP A CA 1
ATOM 962 C C . TRP A 1 123 ? -2.740 -10.019 -14.187 1.00 97.44 123 TRP A C 1
ATOM 964 O O . TRP A 1 123 ? -2.454 -10.679 -15.189 1.00 97.44 123 TRP A O 1
ATOM 974 N N . LEU A 1 124 ? -2.767 -8.6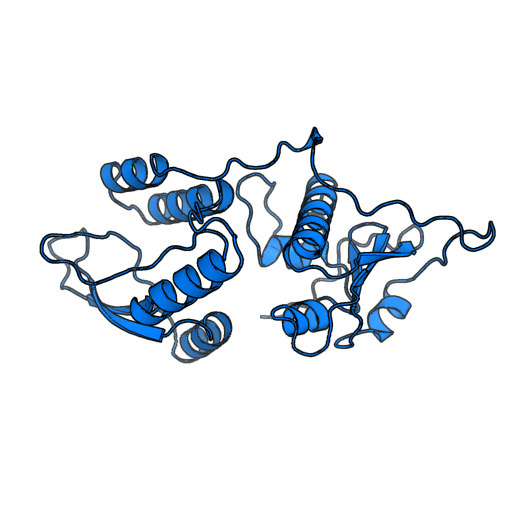93 -14.175 1.00 96.62 124 LEU A N 1
ATOM 975 C CA . LEU A 1 124 ? -2.366 -7.854 -15.282 1.00 96.62 124 LEU A CA 1
ATOM 976 C C . LEU A 1 124 ? -0.863 -7.970 -15.475 1.00 96.62 124 LEU A C 1
ATOM 978 O O . LEU A 1 124 ? -0.083 -7.958 -14.527 1.00 96.62 124 LEU A O 1
ATOM 982 N N . THR A 1 125 ? -0.466 -8.008 -16.734 1.00 95.88 125 THR A N 1
ATOM 983 C CA . THR A 1 125 ? 0.929 -7.919 -17.131 1.00 95.88 125 THR A CA 1
ATOM 984 C C . THR A 1 125 ? 1.106 -6.665 -17.967 1.00 95.88 125 THR A C 1
ATOM 986 O O . THR A 1 125 ? 0.219 -6.275 -18.737 1.00 95.88 125 THR A O 1
ATOM 989 N N . ALA A 1 126 ? 2.246 -5.998 -17.812 1.00 93.19 126 ALA A N 1
ATOM 990 C CA . ALA A 1 126 ? 2.620 -4.944 -18.727 1.00 93.19 126 ALA A CA 1
ATOM 991 C C . ALA A 1 126 ? 2.781 -5.578 -20.113 1.00 93.19 126 ALA A C 1
ATOM 993 O O . ALA A 1 126 ? 3.478 -6.599 -20.234 1.00 93.19 126 ALA A O 1
ATOM 994 N N . PRO A 1 127 ? 2.124 -5.018 -21.144 1.00 86.00 127 PRO A N 1
ATOM 995 C CA . PRO A 1 127 ? 2.193 -5.579 -22.478 1.00 86.00 127 PRO A CA 1
ATOM 996 C C . PRO A 1 127 ? 3.652 -5.620 -22.919 1.00 86.00 127 PRO A C 1
ATOM 998 O O . PRO A 1 127 ? 4.395 -4.659 -22.706 1.00 86.00 127 PRO A O 1
ATOM 1001 N N . GLU A 1 128 ? 4.054 -6.729 -23.538 1.00 82.94 128 GLU A N 1
ATOM 1002 C CA . GLU A 1 128 ? 5.341 -6.791 -24.225 1.00 82.94 128 GLU A CA 1
ATOM 1003 C C . GLU A 1 128 ? 5.411 -5.609 -25.192 1.00 82.94 128 GLU A C 1
ATOM 1005 O O . GLU A 1 128 ? 4.476 -5.380 -25.970 1.00 82.94 128 GLU A O 1
ATOM 1010 N N . ALA A 1 129 ? 6.475 -4.809 -25.108 1.00 76.25 129 ALA A N 1
ATOM 1011 C CA . ALA A 1 129 ? 6.540 -3.648 -25.974 1.00 76.25 129 ALA A CA 1
ATOM 1012 C C . ALA A 1 129 ? 6.651 -4.133 -27.426 1.00 76.25 129 ALA A C 1
ATOM 1014 O O . ALA A 1 129 ? 7.424 -5.056 -27.715 1.00 76.25 129 ALA A O 1
ATOM 1015 N N . PRO A 1 130 ? 5.904 -3.524 -28.362 1.00 67.38 130 PRO A N 1
ATOM 1016 C CA . PRO A 1 130 ? 6.110 -3.806 -29.768 1.00 67.38 130 PRO A CA 1
ATOM 1017 C C . PRO A 1 130 ? 7.572 -3.502 -30.099 1.00 67.38 130 PRO A C 1
ATOM 1019 O O . PRO A 1 130 ? 8.104 -2.474 -29.677 1.00 67.38 130 PRO A O 1
ATOM 1022 N N . ARG A 1 131 ? 8.227 -4.401 -30.844 1.00 70.38 131 ARG A N 1
ATOM 1023 C CA . ARG A 1 131 ? 9.573 -4.143 -31.373 1.00 70.38 131 ARG A CA 1
ATOM 1024 C C . ARG A 1 131 ? 9.573 -2.764 -32.031 1.00 70.38 131 ARG A C 1
ATOM 1026 O O . ARG A 1 131 ? 8.794 -2.537 -32.958 1.00 70.38 131 ARG A O 1
ATOM 1033 N N . SER A 1 132 ? 10.413 -1.848 -31.558 1.00 60.03 132 SER A N 1
ATOM 1034 C CA . SER A 1 132 ? 10.508 -0.510 -32.141 1.00 60.03 132 SER A CA 1
ATOM 1035 C C . SER A 1 132 ? 11.123 -0.655 -33.529 1.00 60.03 132 SER A C 1
ATOM 1037 O O . SER A 1 132 ? 12.284 -1.026 -33.646 1.00 60.03 132 SER A O 1
ATOM 1039 N N . ASN A 1 133 ? 10.340 -0.464 -34.593 1.00 67.19 133 ASN A N 1
ATOM 1040 C CA . ASN A 1 133 ? 10.789 -0.638 -35.983 1.00 67.19 133 ASN A CA 1
ATOM 1041 C C . ASN A 1 133 ? 11.397 -2.024 -36.302 1.00 67.19 133 ASN A C 1
ATOM 1043 O O . ASN A 1 133 ? 12.226 -2.152 -37.197 1.00 67.19 133 ASN A O 1
ATOM 1047 N N . GLY A 1 134 ? 10.993 -3.073 -35.577 1.00 71.31 134 GLY A N 1
ATOM 1048 C CA . GLY A 1 134 ? 11.556 -4.420 -35.732 1.00 71.31 134 GLY A CA 1
ATOM 1049 C C . GLY A 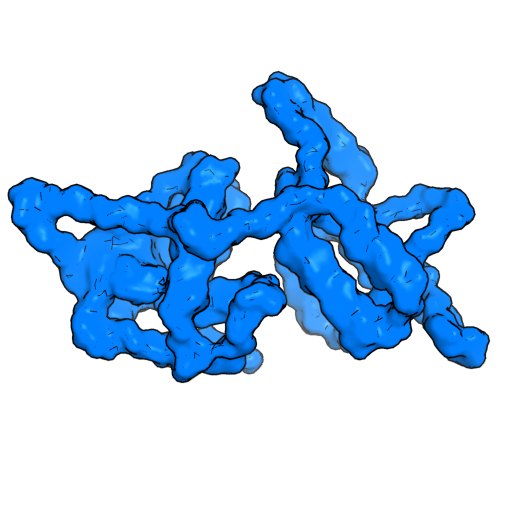1 134 ? 12.848 -4.676 -34.945 1.00 71.31 134 GLY A C 1
ATOM 1050 O O . GLY A 1 134 ? 13.286 -5.827 -34.890 1.00 71.31 134 GLY A O 1
ATOM 1051 N N . GLU A 1 135 ? 13.404 -3.661 -34.281 1.00 76.19 135 GLU A N 1
ATOM 1052 C CA . GLU A 1 135 ? 14.568 -3.787 -33.403 1.00 76.19 135 GLU A CA 1
ATOM 1053 C C . GLU A 1 135 ? 14.170 -4.318 -32.018 1.00 76.19 135 GLU A C 1
ATOM 1055 O O . GLU A 1 135 ? 13.055 -4.101 -31.525 1.00 76.19 135 GLU A O 1
ATOM 1060 N N . ALA A 1 136 ? 15.090 -5.055 -31.392 1.00 80.69 136 ALA A N 1
ATOM 1061 C CA . ALA A 1 136 ? 14.940 -5.473 -30.004 1.00 80.69 136 ALA A CA 1
ATOM 1062 C C . ALA A 1 136 ? 14.941 -4.240 -29.087 1.00 80.69 136 ALA A C 1
ATOM 1064 O O . ALA A 1 136 ? 15.648 -3.267 -29.347 1.00 80.69 136 ALA A O 1
ATOM 1065 N N . LEU A 1 137 ? 14.158 -4.283 -28.007 1.00 88.62 137 LEU A N 1
ATOM 1066 C CA . LEU A 1 137 ? 14.212 -3.228 -26.998 1.00 88.62 137 LEU A CA 1
ATOM 1067 C C . LEU A 1 137 ? 15.600 -3.180 -26.341 1.00 88.62 137 LEU A C 1
ATOM 1069 O O . LEU A 1 137 ? 16.251 -4.222 -26.217 1.00 88.62 137 LEU A O 1
ATOM 1073 N N . PRO A 1 138 ? 16.046 -1.995 -25.890 1.00 92.50 138 PRO A N 1
ATOM 1074 C CA . PRO A 1 138 ? 17.337 -1.855 -25.236 1.00 92.50 138 PRO A CA 1
ATOM 1075 C C . PRO A 1 138 ? 17.422 -2.697 -23.960 1.00 92.50 138 PRO A C 1
ATOM 1077 O O . PRO A 1 138 ? 16.445 -2.858 -23.218 1.00 92.50 138 PRO A O 1
ATOM 1080 N N . LEU A 1 139 ? 18.629 -3.194 -23.699 1.00 94.50 139 LEU A N 1
ATOM 1081 C CA . LEU A 1 139 ? 18.989 -3.777 -22.416 1.00 94.50 139 LEU A CA 1
ATOM 1082 C C . LEU A 1 139 ? 19.524 -2.683 -21.491 1.00 94.50 139 LEU A C 1
ATOM 1084 O O . LEU A 1 139 ? 20.302 -1.831 -21.917 1.00 94.50 139 LEU A O 1
ATOM 1088 N N . PHE A 1 140 ? 19.111 -2.737 -20.233 1.00 95.50 140 PHE A N 1
ATOM 1089 C CA . PHE A 1 140 ? 19.550 -1.856 -19.162 1.00 95.50 140 PHE A CA 1
ATOM 1090 C C . PHE A 1 140 ? 20.386 -2.642 -18.154 1.00 95.50 140 PHE A C 1
ATOM 1092 O O . PHE A 1 140 ? 20.044 -3.769 -17.792 1.00 95.50 140 PHE A O 1
ATOM 1099 N N . THR A 1 141 ? 21.439 -2.018 -17.642 1.00 95.69 141 THR A N 1
ATOM 1100 C CA . THR A 1 141 ? 22.033 -2.398 -16.357 1.00 95.69 141 THR A CA 1
ATOM 1101 C C . THR A 1 141 ? 21.340 -1.649 -15.223 1.00 95.69 141 THR A C 1
ATOM 1103 O O . THR A 1 141 ? 20.731 -0.590 -15.433 1.00 95.69 141 THR A O 1
ATOM 1106 N N . LEU A 1 142 ? 21.462 -2.145 -13.993 1.00 93.75 142 LEU A N 1
ATOM 1107 C CA . LEU A 1 142 ? 20.987 -1.414 -12.817 1.00 93.75 142 LEU A CA 1
ATOM 1108 C C . LEU A 1 142 ? 21.689 -0.056 -12.666 1.00 93.75 142 LEU A C 1
ATOM 1110 O O . LEU A 1 142 ? 21.060 0.912 -12.243 1.00 93.75 142 LEU A O 1
ATOM 1114 N N . ALA A 1 143 ? 22.959 0.046 -13.072 1.00 95.50 143 ALA A N 1
ATOM 1115 C CA . ALA A 1 143 ? 23.704 1.303 -13.058 1.00 95.50 143 ALA A CA 1
ATOM 1116 C C . ALA A 1 143 ? 23.093 2.353 -14.001 1.00 95.50 143 ALA A C 1
ATOM 1118 O O . ALA A 1 143 ? 22.885 3.491 -13.585 1.00 95.50 143 ALA A O 1
ATOM 1119 N N . GLN A 1 144 ? 22.735 1.962 -15.230 1.00 96.44 144 GLN A N 1
ATOM 1120 C CA . GLN A 1 144 ? 22.044 2.846 -16.177 1.00 96.44 144 GLN A CA 1
ATOM 1121 C C . GLN A 1 144 ? 20.669 3.256 -15.649 1.00 96.44 144 GLN A C 1
ATOM 1123 O O . GLN A 1 144 ? 20.277 4.417 -15.741 1.00 96.44 144 GLN A O 1
ATOM 1128 N N . LEU A 1 145 ? 19.936 2.314 -15.050 1.00 96.19 145 LEU A N 1
ATOM 1129 C CA . LEU A 1 145 ? 18.644 2.614 -14.450 1.00 96.19 145 LEU A CA 1
ATOM 1130 C C . LEU A 1 145 ? 18.787 3.644 -13.317 1.00 96.19 145 LEU A C 1
ATOM 1132 O O . LEU A 1 145 ? 18.028 4.612 -13.274 1.00 96.19 145 LEU A O 1
ATOM 1136 N N . ALA A 1 146 ? 19.792 3.499 -12.450 1.00 96.69 146 ALA A N 1
ATOM 1137 C CA . ALA A 1 146 ? 20.047 4.392 -11.318 1.00 96.69 146 ALA A CA 1
ATOM 1138 C C . ALA A 1 146 ? 20.289 5.861 -11.719 1.00 96.69 146 ALA A C 1
ATOM 1140 O O . ALA A 1 146 ? 20.019 6.763 -10.920 1.00 96.69 146 ALA A O 1
ATOM 1141 N N . GLU A 1 147 ? 20.703 6.141 -12.959 1.00 97.38 147 GLU A N 1
ATOM 1142 C CA . GLU A 1 147 ? 20.811 7.510 -13.493 1.00 97.38 147 GLU A CA 1
ATOM 1143 C C . GLU A 1 147 ? 19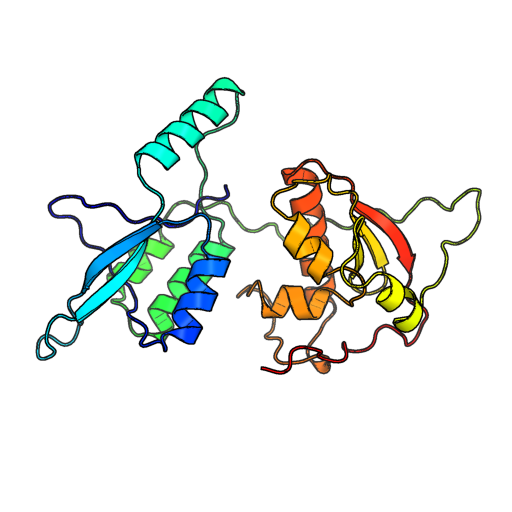.458 8.251 -13.509 1.00 97.38 147 GLU A C 1
ATOM 1145 O O . GLU A 1 147 ? 19.410 9.487 -13.496 1.00 97.38 147 GLU A O 1
ATOM 1150 N N . HIS A 1 148 ? 18.343 7.514 -13.474 1.00 96.75 148 HIS A N 1
ATOM 1151 C CA . HIS A 1 148 ? 16.983 8.050 -13.409 1.00 96.75 148 HIS A CA 1
ATOM 1152 C C . HIS A 1 148 ? 16.479 8.308 -11.979 1.00 96.75 148 HIS A C 1
ATOM 1154 O O . HIS A 1 148 ? 15.318 8.702 -11.802 1.00 96.75 148 HIS A O 1
ATOM 1160 N N . LYS A 1 149 ? 17.309 8.114 -10.947 1.00 97.00 149 LYS A N 1
ATOM 1161 C CA . LYS A 1 149 ? 16.888 8.214 -9.543 1.00 97.00 149 LYS A CA 1
ATOM 1162 C C . LYS A 1 149 ? 16.230 9.553 -9.206 1.00 97.00 149 LYS A C 1
ATOM 1164 O O . LYS A 1 149 ? 16.796 10.618 -9.452 1.00 97.00 149 LYS A O 1
ATOM 1169 N N . GLY A 1 150 ? 15.030 9.503 -8.620 1.00 94.00 150 GLY A N 1
ATOM 1170 C CA . GLY A 1 150 ? 14.301 10.700 -8.177 1.00 94.00 150 GLY A CA 1
ATOM 1171 C C . GLY A 1 150 ? 13.655 11.535 -9.292 1.00 94.00 150 GLY A C 1
ATOM 1172 O O . GLY A 1 150 ? 13.147 12.623 -9.007 1.00 94.00 150 GLY A O 1
ATOM 1173 N N . ARG A 1 151 ? 13.679 11.074 -10.552 1.00 94.69 151 ARG A N 1
ATOM 1174 C CA . ARG A 1 151 ? 13.205 11.832 -11.725 1.00 94.69 151 ARG A CA 1
ATOM 1175 C C . ARG A 1 151 ? 11.807 11.397 -12.183 1.00 94.69 151 ARG A C 1
ATOM 1177 O O . ARG A 1 151 ? 11.350 10.303 -11.870 1.00 94.69 151 ARG A O 1
ATOM 1184 N N . LEU A 1 152 ? 11.133 12.285 -12.923 1.00 93.75 152 LEU A N 1
ATOM 1185 C CA . LEU A 1 152 ? 9.925 11.983 -13.701 1.00 93.75 152 LEU A CA 1
ATOM 1186 C C . LEU A 1 152 ? 10.174 12.300 -15.194 1.00 93.75 152 LEU A C 1
ATOM 1188 O O . LEU A 1 152 ? 10.891 13.267 -15.461 1.00 93.75 152 LEU A O 1
ATOM 1192 N N . PRO A 1 153 ? 9.586 11.553 -16.153 1.00 95.38 153 PRO A N 1
ATOM 1193 C CA . PRO A 1 153 ? 8.820 10.321 -15.938 1.00 95.38 153 PRO A CA 1
ATOM 1194 C C . PRO A 1 153 ? 9.682 9.254 -15.257 1.00 95.38 153 PRO A C 1
ATOM 1196 O O . PRO A 1 153 ? 10.905 9.265 -15.399 1.00 95.38 153 PRO A O 1
ATOM 1199 N N . ALA A 1 154 ? 9.060 8.418 -14.428 1.00 96.56 154 ALA A N 1
ATOM 1200 C CA . ALA A 1 154 ? 9.808 7.460 -13.623 1.00 96.56 154 ALA A CA 1
ATOM 1201 C C . ALA A 1 154 ? 10.222 6.268 -14.480 1.00 96.56 154 ALA A C 1
ATOM 1203 O O . ALA A 1 154 ? 9.397 5.743 -15.228 1.00 96.56 154 ALA A O 1
ATOM 1204 N N . TYR A 1 155 ? 11.474 5.842 -14.336 1.00 97.50 155 TYR A N 1
ATOM 1205 C CA . TYR A 1 155 ? 12.007 4.633 -14.960 1.00 97.50 155 TYR A CA 1
ATOM 1206 C C . TYR A 1 155 ? 12.400 3.667 -13.858 1.00 97.50 155 TYR A C 1
ATOM 1208 O O . TYR A 1 155 ? 13.249 4.007 -13.043 1.00 97.50 155 TYR A O 1
ATOM 1216 N N . TYR A 1 156 ? 11.801 2.488 -13.801 1.00 97.38 156 TYR A N 1
ATOM 1217 C CA . TYR A 1 156 ? 12.117 1.491 -12.779 1.00 97.38 156 TYR A CA 1
ATOM 1218 C C . TYR A 1 156 ? 11.973 0.087 -13.351 1.00 97.38 156 TYR A C 1
ATOM 1220 O O . TYR A 1 156 ? 11.245 -0.124 -14.319 1.00 97.38 156 TYR A O 1
ATOM 1228 N N . ALA A 1 157 ? 12.680 -0.874 -12.771 1.00 97.19 157 ALA A N 1
ATOM 1229 C CA . ALA A 1 157 ? 12.544 -2.267 -13.156 1.00 97.19 157 ALA A CA 1
ATOM 1230 C C . ALA A 1 157 ? 11.452 -2.930 -12.316 1.00 97.19 157 ALA A C 1
ATOM 1232 O O . ALA A 1 157 ? 11.386 -2.703 -11.111 1.00 97.19 157 ALA A O 1
ATOM 1233 N N . CYS A 1 158 ? 10.623 -3.753 -12.954 1.00 96.56 158 CYS A N 1
ATOM 1234 C CA . CYS A 1 158 ? 9.703 -4.679 -12.307 1.00 96.56 158 CYS A CA 1
ATOM 1235 C C . CYS A 1 158 ? 10.022 -6.083 -12.828 1.00 96.56 158 CYS A C 1
ATOM 1237 O O . CYS A 1 158 ? 9.679 -6.444 -13.959 1.00 96.56 158 CYS A O 1
ATOM 1239 N N . GLY A 1 159 ? 10.784 -6.845 -12.042 1.00 94.62 159 GLY A N 1
ATOM 1240 C CA . GLY A 1 159 ? 11.419 -8.065 -12.534 1.00 94.62 159 GLY A CA 1
ATOM 1241 C C . GLY A 1 159 ? 12.412 -7.728 -13.641 1.00 94.62 159 GLY A C 1
ATOM 1242 O O . GLY A 1 159 ? 13.306 -6.907 -13.441 1.00 94.62 159 GLY A O 1
ATOM 1243 N N . ARG A 1 160 ? 12.238 -8.335 -14.821 1.00 94.69 160 ARG A N 1
ATOM 1244 C CA . ARG A 1 160 ? 13.075 -8.057 -15.998 1.00 94.69 160 ARG A CA 1
ATOM 1245 C C . ARG A 1 160 ? 12.640 -6.840 -16.800 1.00 94.69 160 ARG A C 1
ATOM 1247 O O . ARG A 1 160 ? 13.444 -6.342 -17.576 1.00 94.69 160 ARG A O 1
ATOM 1254 N N . LYS A 1 161 ? 11.394 -6.384 -16.680 1.00 96.12 161 LYS A N 1
ATOM 1255 C CA . LYS A 1 161 ? 10.867 -5.301 -17.518 1.00 96.12 161 LYS A CA 1
ATOM 1256 C C . LYS A 1 161 ? 11.302 -3.959 -16.948 1.00 96.12 161 LYS A C 1
ATOM 1258 O O . LYS A 1 161 ? 11.096 -3.703 -15.764 1.00 96.12 161 LYS A O 1
ATOM 1263 N N . VAL A 1 162 ? 11.858 -3.090 -17.787 1.00 96.94 162 VAL A N 1
ATOM 1264 C CA . VAL A 1 162 ? 12.081 -1.682 -17.442 1.00 96.94 162 VAL A CA 1
ATOM 1265 C C . VAL A 1 162 ? 10.849 -0.902 -17.868 1.00 96.94 162 VAL A C 1
ATOM 1267 O O . VAL A 1 162 ? 10.517 -0.835 -19.053 1.00 96.94 162 VAL A O 1
ATOM 1270 N N . LEU A 1 163 ? 10.161 -0.338 -16.884 1.00 97.06 163 LEU A N 1
ATOM 1271 C CA . LEU A 1 163 ? 8.905 0.370 -17.044 1.00 97.06 163 LEU A CA 1
ATOM 1272 C C . LEU A 1 163 ? 9.136 1.880 -17.002 1.00 97.06 163 LEU A C 1
ATOM 1274 O O . LEU A 1 163 ? 9.857 2.386 -16.140 1.00 97.06 163 LEU A O 1
ATOM 1278 N N . ARG A 1 164 ? 8.478 2.602 -17.908 1.00 96.50 164 ARG A N 1
ATOM 1279 C CA . ARG A 1 164 ? 8.371 4.060 -17.922 1.00 96.50 164 ARG A CA 1
ATOM 1280 C C . ARG A 1 164 ? 6.958 4.468 -17.526 1.00 96.50 164 ARG A C 1
ATOM 1282 O O . ARG A 1 164 ? 6.014 4.233 -18.278 1.00 96.50 164 ARG A O 1
ATOM 1289 N N . ALA A 1 165 ? 6.819 5.109 -16.370 1.00 95.56 165 ALA A N 1
ATOM 1290 C CA . ALA A 1 165 ? 5.550 5.658 -15.902 1.00 95.56 165 ALA A CA 1
ATOM 1291 C C . ALA A 1 165 ? 5.421 7.135 -16.303 1.00 95.56 165 ALA A C 1
ATOM 1293 O O . ALA A 1 165 ? 6.129 8.007 -15.787 1.00 95.56 165 ALA A O 1
ATOM 1294 N N . LEU A 1 166 ? 4.484 7.422 -17.208 1.00 93.38 166 LEU A N 1
ATOM 1295 C CA . LEU A 1 166 ? 4.165 8.765 -17.699 1.00 93.38 166 LEU A CA 1
ATOM 1296 C C . LEU A 1 166 ? 3.093 9.434 -16.824 1.00 93.38 166 LEU A C 1
ATOM 1298 O O . LEU A 1 166 ? 2.048 9.859 -17.310 1.00 93.38 166 LEU A O 1
ATOM 1302 N N . ALA A 1 167 ? 3.342 9.509 -15.516 1.00 86.00 167 ALA A N 1
ATOM 1303 C CA . ALA A 1 167 ? 2.449 10.203 -14.592 1.00 86.00 167 ALA A CA 1
ATOM 1304 C C . ALA A 1 167 ? 2.598 11.733 -14.754 1.00 86.00 167 ALA A C 1
ATOM 1306 O O . ALA A 1 167 ? 3.722 12.240 -14.648 1.00 86.00 167 ALA A O 1
ATOM 1307 N N . PRO A 1 168 ? 1.508 12.490 -14.987 1.00 77.94 168 PRO A N 1
ATOM 1308 C CA . PRO A 1 168 ? 1.579 13.940 -15.152 1.00 77.94 168 PRO A CA 1
ATOM 1309 C C . PRO A 1 168 ? 2.085 14.641 -13.880 1.00 77.94 168 PRO A C 1
ATOM 1311 O O . PRO A 1 168 ? 1.976 14.127 -12.764 1.00 77.94 168 PRO A O 1
ATOM 1314 N N . GLY A 1 169 ? 2.644 15.844 -14.036 1.00 77.06 169 GLY A N 1
ATOM 1315 C CA . GLY A 1 169 ? 3.017 16.683 -12.896 1.00 77.06 169 GLY A CA 1
ATOM 1316 C C . GLY A 1 169 ? 1.793 16.990 -12.026 1.00 77.06 169 GLY A C 1
ATOM 1317 O O . GLY A 1 169 ? 0.772 17.431 -12.541 1.00 77.06 169 GLY A O 1
ATOM 1318 N N . GLY A 1 170 ? 1.889 16.733 -10.717 1.00 79.19 170 GLY A N 1
ATOM 1319 C CA . GLY A 1 170 ? 0.765 16.881 -9.781 1.00 79.19 170 GLY A CA 1
ATOM 1320 C C . GLY A 1 170 ? -0.093 15.623 -9.614 1.00 79.19 170 GLY A C 1
ATOM 1321 O O . GLY A 1 170 ? -1.055 15.646 -8.850 1.00 79.19 170 GLY A O 1
ATOM 1322 N N . HIS A 1 171 ? 0.259 14.515 -10.275 1.00 83.25 171 HIS A N 1
ATOM 1323 C CA . HIS A 1 171 ? -0.385 13.229 -10.037 1.00 83.25 171 HIS A CA 1
ATOM 1324 C C . HIS A 1 171 ? -0.230 12.805 -8.557 1.00 83.25 171 HIS A C 1
ATOM 1326 O O . HIS A 1 171 ? 0.871 12.928 -8.007 1.00 83.25 171 HIS A O 1
ATOM 1332 N N . PRO A 1 172 ? -1.269 12.244 -7.903 1.00 81.44 172 PRO A N 1
ATOM 1333 C CA . PRO A 1 172 ? -1.213 11.883 -6.479 1.00 81.44 172 PRO A CA 1
ATOM 1334 C C . PRO A 1 172 ? -0.054 10.942 -6.113 1.00 81.44 172 PRO A C 1
ATOM 1336 O O . PRO A 1 172 ? 0.474 10.990 -5.007 1.00 81.44 172 PRO A O 1
ATOM 1339 N N . PHE A 1 173 ? 0.390 10.121 -7.068 1.00 83.94 173 PHE A N 1
ATOM 1340 C CA . PHE A 1 173 ? 1.491 9.168 -6.889 1.00 83.94 173 PHE A CA 1
ATOM 1341 C C . PHE A 1 173 ? 2.846 9.667 -7.409 1.00 83.94 173 PHE A C 1
ATOM 1343 O O . PHE A 1 173 ? 3.807 8.904 -7.410 1.00 83.94 173 PHE A O 1
ATOM 1350 N N . SER A 1 174 ? 2.976 10.928 -7.844 1.00 88.56 174 SER A N 1
ATOM 1351 C CA . SER A 1 174 ? 4.248 11.458 -8.366 1.00 88.56 174 SER A CA 1
ATOM 1352 C C . SER A 1 174 ? 5.413 11.275 -7.385 1.00 88.56 174 SER A C 1
ATOM 1354 O O . SER A 1 174 ? 6.521 10.970 -7.815 1.00 88.56 174 SER A O 1
ATOM 1356 N N . SER A 1 175 ? 5.183 11.430 -6.077 1.00 87.38 175 SER A N 1
ATOM 1357 C CA . SER A 1 175 ? 6.219 11.230 -5.050 1.00 87.38 175 SER A CA 1
ATOM 1358 C C . SER A 1 175 ? 6.667 9.771 -4.942 1.00 87.38 175 SER A C 1
ATOM 1360 O O . SER A 1 175 ? 7.862 9.511 -4.827 1.00 87.38 175 SER A O 1
ATOM 1362 N N . ILE A 1 176 ? 5.727 8.825 -5.038 1.00 88.94 176 ILE A N 1
ATOM 1363 C CA . ILE A 1 176 ? 6.026 7.387 -5.042 1.00 88.94 176 ILE A CA 1
ATOM 1364 C C . ILE A 1 176 ? 6.792 7.025 -6.316 1.00 88.94 176 ILE A C 1
ATOM 1366 O O . ILE A 1 176 ? 7.839 6.396 -6.237 1.00 88.94 176 ILE A O 1
ATOM 1370 N N . TYR A 1 177 ? 6.358 7.504 -7.484 1.00 92.31 177 TYR A N 1
ATOM 1371 C CA . TYR A 1 177 ? 7.066 7.241 -8.739 1.00 92.31 177 TYR A CA 1
ATOM 1372 C C . TYR A 1 177 ? 8.478 7.826 -8.767 1.00 92.31 177 TYR A C 1
ATOM 1374 O O . TYR A 1 177 ? 9.395 7.163 -9.239 1.00 92.31 177 TYR A O 1
ATOM 1382 N N . LYS A 1 178 ? 8.697 9.017 -8.198 1.00 92.25 178 LYS A N 1
ATOM 1383 C CA . LYS A 1 178 ? 10.056 9.551 -8.012 1.00 92.25 178 LYS A CA 1
ATOM 1384 C C . LYS A 1 178 ? 10.915 8.641 -7.133 1.00 92.25 178 LYS A C 1
ATOM 1386 O O . LYS A 1 178 ? 12.095 8.483 -7.422 1.00 92.25 178 LYS A O 1
ATOM 1391 N N . MET A 1 179 ? 10.334 8.067 -6.078 1.00 91.50 179 MET A N 1
ATOM 1392 C CA . MET A 1 179 ? 11.027 7.144 -5.175 1.00 91.50 179 MET A CA 1
ATOM 1393 C C . MET A 1 179 ? 11.376 5.817 -5.859 1.00 91.50 179 MET A C 1
ATOM 1395 O O . MET A 1 179 ? 12.482 5.322 -5.672 1.00 91.50 179 MET A O 1
ATOM 1399 N N . LEU A 1 180 ? 10.464 5.282 -6.676 1.00 94.19 180 LEU A N 1
ATOM 1400 C CA . LEU A 1 180 ? 10.687 4.070 -7.469 1.00 94.19 180 LEU A CA 1
ATOM 1401 C C . LEU A 1 180 ? 11.690 4.289 -8.607 1.00 94.19 180 LEU A C 1
ATOM 1403 O O . LEU A 1 180 ? 12.421 3.367 -8.965 1.00 94.19 180 LEU A O 1
ATOM 1407 N N . SER A 1 181 ? 11.720 5.490 -9.191 1.00 96.69 181 SER A N 1
ATOM 1408 C CA . SER A 1 181 ? 12.590 5.793 -10.324 1.00 96.69 181 SER A CA 1
ATOM 1409 C C . SER A 1 181 ? 14.051 5.495 -9.988 1.00 96.69 181 SER A C 1
ATOM 1411 O O . SER A 1 181 ? 14.562 5.919 -8.952 1.00 96.69 181 SER A O 1
ATOM 1413 N N . GLY A 1 182 ? 14.719 4.781 -10.884 1.00 96.38 182 GLY A N 1
ATOM 1414 C CA . GLY A 1 182 ? 16.094 4.324 -10.777 1.00 96.38 182 GLY A CA 1
ATOM 1415 C C . GLY A 1 182 ? 16.311 3.063 -9.944 1.00 96.38 182 GLY A C 1
ATOM 1416 O O . GLY A 1 182 ? 17.446 2.802 -9.560 1.00 96.38 182 GLY A O 1
ATOM 1417 N N . THR A 1 183 ? 15.260 2.301 -9.623 1.00 95.50 183 THR A N 1
ATOM 1418 C CA . THR A 1 183 ? 15.355 1.131 -8.727 1.00 95.50 183 THR A CA 1
ATOM 1419 C C . THR A 1 183 ? 14.741 -0.141 -9.322 1.00 95.50 183 THR A C 1
ATOM 1421 O O . THR A 1 183 ? 13.980 -0.083 -10.290 1.00 95.50 183 THR A O 1
ATOM 1424 N N . GLN A 1 184 ? 15.052 -1.293 -8.717 1.00 94.81 184 GLN A N 1
ATOM 1425 C CA . GLN A 1 184 ? 14.258 -2.520 -8.843 1.00 94.81 184 GLN A CA 1
ATOM 1426 C C . GLN A 1 184 ? 13.081 -2.435 -7.861 1.00 94.81 184 GLN A C 1
ATOM 1428 O O . GLN A 1 184 ? 13.268 -2.521 -6.646 1.00 94.81 184 GLN A O 1
ATOM 1433 N N . SER A 1 185 ? 11.869 -2.234 -8.375 1.00 95.50 185 SER A N 1
ATOM 1434 C CA . SER A 1 185 ? 10.719 -1.829 -7.563 1.00 95.50 185 SER A CA 1
ATOM 1435 C C . SER A 1 185 ? 10.125 -2.956 -6.727 1.00 95.50 185 SER A C 1
ATOM 1437 O O . SER A 1 185 ? 9.469 -2.667 -5.731 1.00 95.50 185 SER A O 1
ATOM 1439 N N . VAL A 1 186 ? 10.333 -4.222 -7.104 1.00 95.81 186 VAL A N 1
ATOM 1440 C CA . VAL A 1 186 ? 9.622 -5.370 -6.509 1.00 95.81 186 VAL A CA 1
ATOM 1441 C C . VAL A 1 186 ? 9.848 -5.463 -5.002 1.00 95.81 186 VAL A C 1
ATOM 1443 O O . VAL A 1 186 ? 8.876 -5.547 -4.255 1.00 95.81 186 VAL A O 1
ATOM 1446 N N . LEU A 1 187 ? 11.104 -5.376 -4.548 1.00 92.88 187 LEU A N 1
ATOM 1447 C CA . LEU A 1 187 ? 11.430 -5.422 -3.120 1.00 92.88 187 LEU A CA 1
ATOM 1448 C C . LEU A 1 187 ? 10.755 -4.268 -2.374 1.00 92.88 187 LEU A C 1
ATOM 1450 O O . LEU A 1 187 ? 10.050 -4.496 -1.399 1.00 92.88 187 LEU A O 1
ATOM 1454 N N . PHE A 1 188 ? 10.896 -3.039 -2.880 1.00 92.31 188 PHE A N 1
ATOM 1455 C CA . PHE A 1 188 ? 10.259 -1.868 -2.280 1.00 92.31 188 PHE A CA 1
ATOM 1456 C C . PHE A 1 188 ? 8.736 -2.030 -2.182 1.00 92.31 188 PHE A C 1
ATOM 1458 O O . PHE A 1 188 ? 8.154 -1.771 -1.131 1.00 92.31 188 PHE A O 1
ATOM 1465 N N . MET A 1 189 ? 8.085 -2.477 -3.259 1.00 94.06 189 MET A N 1
ATOM 1466 C CA . MET A 1 189 ? 6.635 -2.665 -3.287 1.00 94.06 189 MET A CA 1
ATOM 1467 C C . MET A 1 189 ? 6.205 -3.739 -2.286 1.00 94.06 189 MET A C 1
ATOM 1469 O O . MET A 1 189 ? 5.265 -3.499 -1.538 1.00 94.06 189 MET A O 1
ATOM 1473 N N . CYS A 1 190 ? 6.916 -4.865 -2.192 1.00 93.56 190 CYS A N 1
ATOM 1474 C CA . CYS A 1 190 ? 6.596 -5.917 -1.222 1.00 93.56 190 CYS A CA 1
ATOM 1475 C C . CYS A 1 190 ? 6.826 -5.465 0.230 1.00 93.56 190 CYS A C 1
ATOM 1477 O O . CYS A 1 190 ? 6.008 -5.760 1.098 1.00 93.56 190 CYS A O 1
ATOM 1479 N N . SER A 1 191 ? 7.893 -4.704 0.498 1.00 88.56 191 SER A N 1
ATOM 1480 C CA . SER A 1 191 ? 8.206 -4.212 1.846 1.00 88.56 191 SER A CA 1
ATOM 1481 C C . SER A 1 191 ? 7.266 -3.099 2.317 1.00 88.56 191 SER A C 1
ATOM 1483 O O . SER A 1 191 ? 6.998 -2.987 3.511 1.00 88.56 191 SER A O 1
ATOM 1485 N N . VAL A 1 192 ? 6.775 -2.255 1.405 1.00 86.75 192 VAL A N 1
ATOM 1486 C CA . VAL A 1 192 ? 5.907 -1.114 1.750 1.00 86.75 192 VAL A CA 1
ATOM 1487 C C . VAL A 1 192 ? 4.425 -1.475 1.669 1.00 86.75 192 VAL A C 1
ATOM 1489 O O . VAL A 1 192 ? 3.617 -0.969 2.445 1.00 86.75 192 VAL A O 1
ATOM 1492 N N . LEU A 1 193 ? 4.044 -2.350 0.741 1.00 90.25 193 LEU A N 1
ATOM 1493 C CA . LEU A 1 193 ? 2.658 -2.706 0.463 1.00 90.25 193 LEU A CA 1
ATOM 1494 C C . LEU A 1 193 ? 2.412 -4.178 0.799 1.00 90.25 193 LEU A C 1
ATOM 1496 O O . LEU A 1 193 ? 1.991 -4.954 -0.052 1.00 90.25 193 LEU A O 1
ATOM 1500 N N . TYR A 1 194 ? 2.569 -4.523 2.076 1.00 90.12 194 TYR A N 1
ATOM 1501 C CA . TYR A 1 194 ? 2.335 -5.866 2.619 1.00 90.12 194 TYR A CA 1
ATOM 1502 C C . TYR A 1 194 ? 1.083 -6.558 2.044 1.00 90.12 194 TYR A C 1
ATOM 1504 O O . TYR A 1 194 ? -0.010 -5.994 2.087 1.00 90.12 194 TYR A O 1
ATOM 1512 N N . ASP A 1 195 ? 1.219 -7.765 1.495 1.00 93.50 195 ASP A N 1
ATOM 1513 C CA . ASP A 1 195 ? 0.104 -8.586 1.016 1.00 93.50 195 ASP A CA 1
ATOM 1514 C C . ASP A 1 195 ? 0.159 -9.964 1.697 1.00 93.50 195 ASP A C 1
ATOM 1516 O O . ASP A 1 195 ? 1.090 -10.728 1.437 1.00 93.50 195 ASP A O 1
ATOM 1520 N N . PRO A 1 196 ? -0.830 -10.315 2.539 1.00 92.75 196 PRO A N 1
ATOM 1521 C CA . PRO A 1 196 ? -0.819 -11.571 3.291 1.00 92.75 196 PRO A CA 1
ATOM 1522 C C . PRO A 1 196 ? -0.983 -12.820 2.408 1.00 92.75 196 PRO A C 1
ATOM 1524 O O . PRO A 1 196 ? -0.898 -13.944 2.895 1.00 92.75 196 PRO A O 1
ATOM 1527 N N . SER A 1 197 ? -1.263 -12.664 1.109 1.00 92.12 197 SER A N 1
ATOM 1528 C CA . SER A 1 197 ? -1.335 -13.778 0.154 1.00 92.12 197 SER A CA 1
ATOM 1529 C C . SER A 1 197 ? 0.007 -14.132 -0.497 1.00 92.12 197 SER A C 1
ATOM 1531 O O . SER A 1 197 ? 0.066 -15.088 -1.282 1.00 92.12 197 SER A O 1
ATOM 1533 N N . LEU A 1 198 ? 1.064 -13.373 -0.204 1.00 95.31 198 LEU A N 1
ATOM 1534 C CA . LEU A 1 198 ? 2.412 -13.592 -0.716 1.00 95.31 198 LEU A CA 1
ATOM 1535 C C . LEU A 1 198 ? 3.317 -14.205 0.363 1.00 95.31 198 LEU A C 1
ATOM 1537 O O . LEU A 1 198 ? 3.106 -13.961 1.553 1.00 95.31 198 LEU A O 1
ATOM 1541 N N . PRO A 1 199 ? 4.333 -14.992 -0.031 1.00 96.06 199 PRO A N 1
ATOM 1542 C CA . PRO A 1 199 ? 5.444 -15.317 0.856 1.00 96.06 199 PRO A CA 1
ATOM 1543 C C . PRO A 1 199 ? 6.079 -14.049 1.467 1.00 96.06 199 PRO A C 1
ATOM 1545 O O . PRO A 1 199 ? 6.093 -12.999 0.821 1.00 96.06 199 PRO A O 1
ATOM 1548 N N . PRO A 1 200 ? 6.604 -14.114 2.703 1.00 93.88 200 PRO A N 1
ATOM 1549 C CA . PRO A 1 200 ? 7.283 -12.975 3.313 1.00 93.88 200 PRO A CA 1
ATOM 1550 C C . PRO A 1 200 ? 8.550 -12.597 2.530 1.00 93.88 200 PRO A C 1
ATOM 1552 O O . PRO A 1 200 ? 9.214 -13.458 1.956 1.00 93.88 200 PRO A O 1
ATOM 1555 N N . VAL A 1 201 ? 8.878 -11.302 2.536 1.00 93.62 201 VAL A N 1
ATOM 1556 C CA . VAL A 1 201 ? 10.090 -10.736 1.925 1.00 93.62 201 VAL A CA 1
ATOM 1557 C C . VAL A 1 201 ? 10.793 -9.881 2.973 1.00 93.62 201 VAL A C 1
ATOM 1559 O O . VAL A 1 201 ? 10.366 -8.757 3.248 1.00 93.62 201 VAL A O 1
ATOM 1562 N N . GLU A 1 202 ? 11.849 -10.413 3.580 1.00 91.31 202 GLU A N 1
ATOM 1563 C CA . GLU A 1 202 ? 12.696 -9.676 4.527 1.00 91.31 202 GLU A CA 1
ATOM 1564 C C . GLU A 1 202 ? 13.864 -9.008 3.812 1.00 91.31 202 GLU A C 1
ATOM 1566 O O . GLU A 1 202 ? 14.379 -7.973 4.250 1.00 91.31 202 GLU A O 1
ATOM 1571 N N . GLY A 1 203 ? 14.255 -9.585 2.682 1.00 91.25 203 GLY A N 1
ATOM 1572 C CA . GLY A 1 203 ? 15.363 -9.100 1.914 1.00 91.25 203 GLY A CA 1
ATOM 1573 C C . GLY A 1 203 ? 15.319 -9.459 0.437 1.00 91.25 203 GLY A C 1
ATOM 1574 O O . GLY A 1 203 ? 14.336 -9.971 -0.101 1.00 91.25 203 GLY A O 1
ATOM 1575 N N . PRO A 1 204 ? 16.420 -9.135 -0.240 1.00 90.38 204 PRO A N 1
ATOM 1576 C CA . PRO A 1 204 ? 16.542 -9.270 -1.680 1.00 90.38 204 PRO A CA 1
ATOM 1577 C C . PRO A 1 204 ? 16.398 -10.714 -2.177 1.00 90.38 204 PRO A C 1
ATOM 1579 O O . PRO A 1 204 ? 15.772 -10.965 -3.211 1.00 90.38 204 PRO A O 1
ATOM 1582 N N . ASP A 1 205 ? 16.963 -11.653 -1.420 1.00 92.50 205 ASP A N 1
ATOM 1583 C CA . ASP A 1 205 ? 17.022 -13.079 -1.754 1.00 92.50 205 ASP A CA 1
ATOM 1584 C C . ASP A 1 205 ? 15.659 -13.780 -1.605 1.00 92.50 205 ASP A C 1
ATOM 1586 O O . ASP A 1 205 ? 15.436 -14.836 -2.192 1.00 92.50 205 ASP A O 1
ATOM 1590 N N . ASP A 1 206 ? 14.709 -13.157 -0.900 1.00 94.38 206 ASP A N 1
ATOM 1591 C CA . ASP A 1 206 ? 13.348 -13.679 -0.715 1.00 94.38 206 ASP A CA 1
ATOM 1592 C C . ASP A 1 206 ? 12.416 -13.343 -1.890 1.00 94.38 206 ASP A C 1
ATOM 1594 O O . ASP A 1 206 ? 11.261 -13.780 -1.941 1.00 94.38 206 ASP A O 1
ATOM 1598 N N . VAL A 1 207 ? 12.874 -12.524 -2.843 1.00 94.38 207 VAL A N 1
ATOM 1599 C CA . VAL A 1 207 ? 12.063 -12.132 -3.998 1.00 94.38 207 VAL A CA 1
ATOM 1600 C C . VAL A 1 207 ? 11.876 -13.329 -4.936 1.00 94.38 207 VAL A C 1
ATOM 1602 O O . VAL A 1 207 ? 12.812 -13.794 -5.578 1.00 94.38 207 VAL A O 1
ATOM 1605 N N . GLN A 1 208 ? 10.631 -13.793 -5.047 1.00 95.62 208 GLN A N 1
ATOM 1606 C CA . GLN A 1 208 ? 10.201 -14.894 -5.905 1.00 95.62 208 GLN A CA 1
ATOM 1607 C C . GLN A 1 208 ? 9.424 -14.372 -7.121 1.00 95.62 208 GLN A C 1
ATOM 1609 O O . GLN A 1 208 ? 8.933 -13.241 -7.130 1.00 95.62 208 GLN A O 1
ATOM 1614 N N . GLU A 1 209 ? 9.222 -15.219 -8.132 1.00 96.31 209 GLU A N 1
ATOM 1615 C CA . GLU A 1 209 ? 8.452 -14.872 -9.340 1.00 96.31 209 GLU A CA 1
ATOM 1616 C C . GLU A 1 209 ? 7.033 -14.374 -9.025 1.00 96.31 209 GLU A C 1
ATOM 1618 O O . GLU A 1 209 ? 6.529 -13.461 -9.679 1.00 96.31 209 GLU A O 1
ATOM 1623 N N . VAL A 1 210 ? 6.402 -14.913 -7.976 1.00 97.06 210 VAL A N 1
ATOM 1624 C CA . VAL A 1 210 ? 5.071 -14.471 -7.540 1.00 97.06 210 VAL A CA 1
ATOM 1625 C C . VAL A 1 210 ? 5.064 -13.014 -7.057 1.00 97.06 210 VAL A C 1
ATOM 1627 O O . VAL A 1 210 ? 4.076 -12.317 -7.273 1.00 97.06 210 VAL A O 1
ATOM 1630 N N . HIS A 1 211 ? 6.161 -12.527 -6.466 1.00 97.31 211 HIS A N 1
ATOM 1631 C CA . HIS A 1 211 ? 6.307 -11.128 -6.048 1.00 97.31 211 HIS A CA 1
ATOM 1632 C C . HIS A 1 211 ? 6.440 -10.204 -7.256 1.00 97.31 211 HIS A C 1
ATOM 1634 O O . HIS A 1 211 ? 5.846 -9.130 -7.282 1.00 97.31 211 HIS A O 1
ATOM 1640 N N . VAL A 1 212 ? 7.180 -10.644 -8.278 1.00 97.00 212 VAL A N 1
ATOM 1641 C CA . VAL A 1 212 ? 7.326 -9.911 -9.540 1.00 97.00 212 VAL A CA 1
ATOM 1642 C C . VAL A 1 212 ? 5.975 -9.779 -10.240 1.00 97.00 212 VAL A C 1
ATOM 1644 O O . VAL A 1 212 ? 5.589 -8.672 -10.608 1.00 97.00 212 VAL A O 1
ATOM 1647 N N . ALA A 1 213 ? 5.241 -10.887 -10.378 1.00 97.06 213 ALA A N 1
ATOM 1648 C CA . ALA A 1 213 ? 3.934 -10.899 -11.029 1.00 97.06 213 ALA A CA 1
ATOM 1649 C C . ALA A 1 213 ? 2.903 -10.043 -10.273 1.00 97.06 213 ALA A C 1
ATOM 1651 O O . ALA A 1 213 ? 2.145 -9.302 -10.891 1.00 97.06 213 ALA A O 1
ATOM 1652 N N . TRP A 1 214 ? 2.911 -10.092 -8.938 1.00 97.19 214 TRP A N 1
ATOM 1653 C CA . TRP A 1 214 ? 2.056 -9.240 -8.111 1.00 97.19 214 TRP A CA 1
ATOM 1654 C C . TRP A 1 214 ? 2.414 -7.752 -8.229 1.00 97.19 214 TRP A C 1
ATOM 1656 O O . TRP A 1 214 ? 1.528 -6.909 -8.366 1.00 97.19 214 TRP A O 1
ATOM 1666 N N . ALA A 1 215 ? 3.706 -7.412 -8.207 1.00 97.06 215 ALA A N 1
ATOM 1667 C CA . ALA A 1 215 ? 4.161 -6.029 -8.345 1.00 97.06 215 ALA A CA 1
ATOM 1668 C C . ALA A 1 215 ? 3.798 -5.452 -9.724 1.00 97.06 215 ALA A C 1
ATOM 1670 O O . ALA A 1 215 ? 3.423 -4.281 -9.828 1.00 97.06 215 ALA A O 1
ATOM 1671 N N . GLU A 1 216 ? 3.867 -6.279 -10.770 1.00 97.25 216 GLU A N 1
ATOM 1672 C CA . GLU A 1 216 ? 3.446 -5.916 -12.120 1.00 97.25 216 GLU A CA 1
ATOM 1673 C C . GLU A 1 216 ? 1.926 -5.701 -12.205 1.00 97.25 216 GLU A C 1
ATOM 1675 O O . GLU A 1 216 ? 1.502 -4.656 -12.706 1.00 97.25 216 GLU A O 1
ATOM 1680 N N . ASP A 1 217 ? 1.117 -6.614 -11.649 1.00 96.94 217 ASP A N 1
ATOM 1681 C CA . ASP A 1 217 ? -0.347 -6.470 -11.566 1.00 96.94 217 ASP A CA 1
ATOM 1682 C C . ASP A 1 217 ? -0.733 -5.162 -10.876 1.00 96.94 217 ASP A C 1
ATOM 1684 O O . ASP A 1 217 ? -1.511 -4.373 -11.414 1.00 96.94 217 ASP A O 1
ATOM 1688 N N . LEU A 1 218 ? -0.113 -4.879 -9.729 1.00 95.06 218 LEU A N 1
ATOM 1689 C CA . LEU A 1 218 ? -0.361 -3.672 -8.953 1.00 95.06 218 LEU A CA 1
ATOM 1690 C C . LEU A 1 218 ? 0.030 -2.397 -9.715 1.00 95.06 218 LEU A C 1
ATOM 1692 O O . LEU A 1 218 ? -0.705 -1.404 -9.686 1.00 95.06 218 LEU A O 1
ATOM 1696 N N . ALA A 1 219 ? 1.176 -2.399 -10.403 1.00 95.12 219 ALA A N 1
ATOM 1697 C CA . ALA A 1 219 ? 1.610 -1.263 -11.213 1.00 95.12 219 ALA A CA 1
ATOM 1698 C C . ALA A 1 219 ? 0.640 -1.003 -12.380 1.00 95.12 219 ALA A C 1
ATOM 1700 O O . ALA A 1 219 ? 0.266 0.148 -12.626 1.00 95.12 219 ALA A O 1
ATOM 1701 N N . MET A 1 220 ? 0.188 -2.063 -13.055 1.00 95.50 220 MET A N 1
ATOM 1702 C CA . MET A 1 220 ? -0.770 -1.987 -14.160 1.00 95.50 220 MET A CA 1
ATOM 1703 C C . MET A 1 220 ? -2.166 -1.565 -13.698 1.00 95.50 220 MET A C 1
ATOM 1705 O O . MET A 1 220 ? -2.783 -0.699 -14.318 1.00 95.50 220 MET A O 1
ATOM 1709 N N . GLU A 1 221 ? -2.661 -2.116 -12.590 1.00 93.44 221 GLU A N 1
ATOM 1710 C CA . GLU A 1 221 ? -3.931 -1.708 -11.987 1.00 93.44 221 GLU A CA 1
ATOM 1711 C C . GLU A 1 221 ? -3.892 -0.225 -11.607 1.00 93.44 221 GLU A C 1
ATOM 1713 O O . GLU A 1 221 ? -4.826 0.520 -11.908 1.00 93.44 221 GLU A O 1
ATOM 1718 N N . THR A 1 222 ? -2.789 0.225 -11.005 1.00 91.06 222 THR A N 1
ATOM 1719 C CA . THR A 1 222 ? -2.593 1.633 -10.644 1.00 91.06 222 THR A CA 1
ATOM 1720 C C . THR A 1 222 ? -2.597 2.523 -11.891 1.00 91.06 222 THR A C 1
ATOM 1722 O O . THR A 1 222 ? -3.262 3.559 -11.889 1.00 91.06 222 THR A O 1
ATOM 1725 N N . ALA A 1 223 ? -1.919 2.116 -12.967 1.00 92.38 223 ALA A N 1
ATOM 1726 C CA . ALA A 1 223 ? -1.925 2.825 -14.250 1.00 92.38 223 ALA A CA 1
ATOM 1727 C C . ALA A 1 223 ? -3.332 2.982 -14.835 1.00 92.38 223 ALA A C 1
ATOM 1729 O O . ALA A 1 223 ? -3.735 4.096 -15.170 1.00 92.38 223 ALA A O 1
ATOM 1730 N N . LEU A 1 224 ? -4.110 1.898 -14.873 1.00 90.81 224 LEU A N 1
ATOM 1731 C CA . LEU A 1 224 ? -5.487 1.916 -15.373 1.00 90.81 224 LEU A CA 1
ATOM 1732 C C . LEU A 1 224 ? -6.410 2.761 -14.492 1.00 90.81 224 LEU A C 1
ATOM 1734 O O . LEU A 1 224 ? -7.214 3.541 -14.994 1.00 90.81 224 LEU A O 1
ATOM 1738 N N . LYS A 1 225 ? -6.293 2.622 -13.169 1.00 86.62 225 LYS A N 1
ATOM 1739 C CA . LYS A 1 225 ? -7.164 3.305 -12.210 1.00 86.62 225 LYS A CA 1
ATOM 1740 C C . LYS A 1 225 ? -6.975 4.819 -12.211 1.00 86.62 225 LYS A C 1
ATOM 1742 O O . LYS A 1 225 ? -7.941 5.550 -11.997 1.00 86.62 225 LYS A O 1
ATOM 1747 N N . TYR A 1 226 ? -5.741 5.279 -12.395 1.00 86.94 226 TYR A N 1
ATOM 1748 C CA . TYR A 1 226 ? -5.401 6.700 -12.348 1.00 86.94 226 TYR A CA 1
ATOM 1749 C C . TYR A 1 226 ? -5.102 7.305 -13.724 1.00 86.94 226 TYR A C 1
ATOM 1751 O O . TYR A 1 226 ? -4.611 8.430 -13.792 1.00 86.94 226 TYR A O 1
ATOM 1759 N N . ASP A 1 227 ? -5.433 6.580 -14.794 1.00 89.00 227 ASP A N 1
ATOM 1760 C CA . ASP A 1 227 ? -5.371 7.039 -16.184 1.00 89.00 227 ASP A CA 1
ATOM 1761 C C . ASP A 1 227 ? -4.012 7.652 -16.566 1.00 89.00 227 ASP A C 1
ATOM 1763 O O . ASP A 1 227 ? -3.909 8.757 -17.102 1.00 89.00 227 ASP A O 1
ATOM 1767 N N . PHE A 1 228 ? -2.929 6.934 -16.259 1.00 91.69 228 PHE A N 1
ATOM 1768 C CA . PHE A 1 228 ? -1.601 7.271 -16.769 1.00 91.69 228 PHE A CA 1
ATOM 1769 C C . PHE A 1 228 ? -0.988 6.080 -17.499 1.00 91.69 228 PHE A C 1
ATOM 1771 O O . PHE A 1 228 ? -1.302 4.917 -17.249 1.00 91.69 228 PHE A O 1
ATOM 1778 N N . LYS A 1 229 ? -0.081 6.377 -18.428 1.00 93.06 229 LYS A N 1
ATOM 1779 C CA . LYS A 1 229 ? 0.528 5.352 -19.272 1.00 93.06 229 LYS A CA 1
ATOM 1780 C C . LYS A 1 229 ? 1.729 4.714 -18.576 1.00 93.06 229 LYS A C 1
ATOM 1782 O O . LYS A 1 229 ? 2.621 5.423 -18.103 1.00 93.06 229 LYS A O 1
ATOM 1787 N N . LEU A 1 230 ? 1.765 3.385 -18.579 1.00 94.81 230 LEU A N 1
ATOM 1788 C CA . LEU A 1 230 ? 2.919 2.581 -18.192 1.00 94.81 230 LEU A CA 1
ATOM 1789 C C . LEU A 1 230 ? 3.424 1.831 -19.426 1.00 94.81 230 LEU A C 1
ATOM 1791 O O . LEU A 1 230 ? 2.657 1.140 -20.092 1.00 94.81 230 LEU A O 1
ATOM 1795 N N . GLU A 1 231 ? 4.695 2.011 -19.767 1.00 94.81 231 GLU A N 1
ATOM 1796 C CA . GLU A 1 231 ? 5.287 1.443 -20.982 1.00 94.81 231 GLU A CA 1
ATOM 1797 C C . GLU A 1 231 ? 6.491 0.583 -20.637 1.00 94.81 231 GLU A C 1
ATOM 1799 O O . GLU A 1 231 ? 7.357 1.015 -19.881 1.00 94.81 231 GLU A O 1
ATOM 1804 N N . VAL A 1 232 ? 6.597 -0.594 -21.247 1.00 95.75 232 VAL A N 1
ATOM 1805 C CA . VAL A 1 232 ? 7.861 -1.332 -21.267 1.00 95.75 232 VAL A CA 1
ATOM 1806 C C . VAL A 1 232 ? 8.794 -0.624 -22.251 1.00 95.75 232 VAL A C 1
ATOM 1808 O O . VAL A 1 232 ? 8.472 -0.493 -23.430 1.00 95.75 232 VAL A O 1
ATOM 1811 N N . VAL A 1 233 ? 9.934 -0.131 -21.770 1.00 95.19 233 VAL A N 1
ATOM 1812 C CA . VAL A 1 233 ? 10.922 0.613 -22.580 1.00 95.19 233 VAL A CA 1
ATOM 1813 C C . VAL A 1 233 ? 12.235 -0.138 -22.770 1.00 95.19 233 VAL A C 1
ATOM 1815 O O . VAL A 1 233 ? 13.109 0.326 -23.494 1.00 95.19 233 VAL A O 1
ATOM 1818 N N . GLY A 1 234 ? 12.377 -1.291 -22.125 1.00 95.06 234 GLY A N 1
ATOM 1819 C CA . GLY A 1 234 ? 13.581 -2.103 -22.151 1.00 95.06 234 GLY A CA 1
ATOM 1820 C C . GLY A 1 234 ? 13.471 -3.296 -21.221 1.00 95.06 234 GLY A C 1
ATOM 1821 O O . GLY A 1 234 ? 12.449 -3.495 -20.557 1.00 95.06 234 GLY A O 1
ATOM 1822 N N . TYR A 1 235 ? 14.555 -4.055 -21.144 1.00 94.94 235 TYR A N 1
ATOM 1823 C CA . TYR A 1 235 ? 14.696 -5.151 -20.193 1.00 94.94 235 TYR A CA 1
ATOM 1824 C C . TYR A 1 235 ? 16.008 -5.025 -19.434 1.00 94.94 235 TYR A C 1
ATOM 1826 O O . TYR A 1 235 ? 16.976 -4.488 -19.960 1.00 94.94 235 TYR A O 1
ATOM 1834 N N . LEU A 1 236 ? 16.067 -5.539 -18.211 1.00 94.44 236 LEU A N 1
ATOM 1835 C CA . LEU A 1 236 ? 17.344 -5.732 -17.537 1.00 94.44 236 LEU A CA 1
ATOM 1836 C C . LEU A 1 236 ? 18.164 -6.803 -18.271 1.00 94.44 236 LEU A C 1
ATOM 1838 O O . LEU A 1 236 ? 17.611 -7.817 -18.721 1.00 94.44 236 LEU A O 1
ATOM 1842 N N . ALA A 1 237 ? 19.471 -6.565 -18.393 1.00 92.19 237 ALA A N 1
ATOM 1843 C CA . ALA A 1 237 ? 20.407 -7.543 -18.937 1.00 92.19 237 ALA A CA 1
ATOM 1844 C C . ALA A 1 237 ? 20.409 -8.835 -18.094 1.00 92.19 237 ALA A C 1
ATOM 1846 O O . ALA A 1 237 ? 20.065 -8.832 -16.910 1.00 92.19 237 ALA A O 1
ATOM 1847 N N . ASP A 1 238 ? 20.769 -9.965 -18.705 1.00 83.81 238 ASP A N 1
ATOM 1848 C CA . ASP A 1 238 ? 20.857 -11.234 -17.975 1.00 83.81 238 ASP A CA 1
ATOM 1849 C C . ASP A 1 238 ? 21.883 -11.119 -16.831 1.00 83.81 238 ASP A C 1
ATOM 1851 O O . ASP A 1 238 ? 22.960 -10.556 -17.008 1.00 83.81 238 ASP A O 1
ATOM 1855 N N . GLY A 1 239 ? 21.534 -11.622 -15.643 1.00 77.12 239 GLY A N 1
ATOM 1856 C CA . GLY A 1 239 ? 22.347 -11.474 -14.427 1.00 77.12 239 GLY A CA 1
ATOM 1857 C C . GLY A 1 239 ? 22.123 -10.172 -13.643 1.00 77.12 239 GLY A C 1
ATOM 1858 O O . GLY A 1 239 ? 22.491 -10.113 -12.476 1.00 77.12 239 GLY A O 1
ATOM 1859 N N . GLU A 1 240 ? 21.445 -9.172 -14.221 1.00 77.44 240 GLU A N 1
ATOM 1860 C CA . GLU A 1 240 ? 21.053 -7.925 -13.531 1.00 77.44 240 GLU A CA 1
ATOM 1861 C C . GLU A 1 240 ? 19.710 -8.046 -12.797 1.00 77.44 240 GLU A C 1
ATOM 1863 O O . GLU A 1 240 ? 19.271 -7.109 -12.128 1.00 77.44 240 GLU A O 1
ATOM 1868 N N . VAL A 1 241 ? 19.052 -9.210 -12.869 1.00 66.56 241 VAL A N 1
ATOM 1869 C CA . VAL A 1 241 ? 17.968 -9.572 -11.940 1.00 66.56 241 VAL A CA 1
ATOM 1870 C C . VAL A 1 241 ? 18.604 -9.904 -10.589 1.00 66.56 241 VAL A C 1
ATOM 1872 O O . VAL A 1 241 ? 18.495 -11.009 -10.070 1.00 66.56 241 VAL A O 1
ATOM 1875 N N . ALA A 1 242 ? 19.355 -8.948 -10.050 1.00 54.06 242 ALA A N 1
ATOM 1876 C CA . ALA A 1 242 ? 19.859 -9.017 -8.706 1.00 54.06 242 ALA A CA 1
ATOM 1877 C C . ALA A 1 242 ? 18.643 -8.942 -7.789 1.00 54.06 242 ALA A C 1
ATOM 1879 O O . ALA A 1 242 ? 17.846 -7.998 -7.856 1.00 54.06 242 ALA A O 1
ATOM 1880 N N . HIS A 1 243 ? 18.520 -9.956 -6.941 1.00 54.19 243 HIS A N 1
ATOM 1881 C CA . HIS A 1 243 ? 18.033 -9.824 -5.580 1.00 54.19 243 HIS A CA 1
ATOM 1882 C C . HIS A 1 243 ? 18.487 -8.443 -5.077 1.00 54.19 243 HIS A C 1
ATOM 1884 O O . HIS A 1 243 ? 19.656 -8.235 -4.763 1.00 54.19 243 HIS A O 1
ATOM 1890 N N . GLY A 1 244 ? 17.583 -7.453 -5.130 1.00 47.59 244 GLY A N 1
ATOM 1891 C CA . GLY A 1 244 ? 17.936 -6.030 -5.127 1.00 47.59 244 GLY A CA 1
ATOM 1892 C C . GLY A 1 244 ? 18.820 -5.592 -3.962 1.00 47.59 244 GLY A C 1
ATOM 1893 O O . GLY A 1 244 ? 18.443 -5.763 -2.817 1.00 47.59 244 GLY A O 1
ATOM 1894 N N . GLU A 1 245 ? 19.956 -4.946 -4.221 1.00 43.81 245 GLU A N 1
ATOM 1895 C CA . GLU A 1 245 ? 20.764 -4.345 -3.156 1.00 43.81 245 GLU A CA 1
ATOM 1896 C C . GLU A 1 245 ? 19.907 -3.361 -2.332 1.00 43.81 245 GLU A C 1
ATOM 1898 O O . GLU A 1 245 ? 19.528 -2.277 -2.785 1.00 43.81 245 GLU A O 1
ATOM 1903 N N . GLY A 1 246 ? 19.531 -3.793 -1.123 1.00 41.56 246 GLY A N 1
ATOM 1904 C CA . GLY A 1 246 ? 18.561 -3.146 -0.245 1.00 41.56 246 GLY A CA 1
ATOM 1905 C C . GLY A 1 246 ? 19.052 -1.802 0.282 1.00 41.56 246 GLY A C 1
ATOM 1906 O O . GLY A 1 246 ? 19.568 -1.690 1.392 1.00 41.56 246 GLY A O 1
ATOM 1907 N N . GLY A 1 247 ? 18.846 -0.750 -0.503 1.00 38.78 247 GLY A N 1
ATOM 1908 C CA . GLY A 1 247 ? 19.014 0.641 -0.099 1.00 38.78 247 GLY A CA 1
ATOM 1909 C C . GLY A 1 247 ? 17.854 1.160 0.752 1.00 38.78 247 GLY A C 1
ATOM 1910 O O . GLY A 1 247 ? 17.252 2.167 0.395 1.00 38.78 247 GLY A O 1
ATOM 1911 N N . VAL A 1 248 ? 17.554 0.511 1.880 1.00 40.16 248 VAL A N 1
ATOM 1912 C CA . VAL A 1 248 ? 16.801 1.127 2.987 1.00 40.16 248 VAL A CA 1
ATOM 1913 C C . VAL A 1 248 ? 17.606 0.902 4.263 1.00 40.16 248 VAL A C 1
ATOM 1915 O O . VAL A 1 248 ? 17.345 -0.008 5.046 1.00 40.16 248 VAL A O 1
ATOM 1918 N N . ARG A 1 249 ? 18.644 1.721 4.467 1.00 34.59 249 ARG A N 1
ATOM 1919 C CA . ARG A 1 249 ? 19.224 1.849 5.808 1.00 34.59 249 ARG A CA 1
ATOM 1920 C C . ARG A 1 249 ? 18.213 2.616 6.663 1.00 34.59 249 ARG A C 1
ATOM 1922 O O . ARG A 1 249 ? 17.838 3.725 6.289 1.00 34.59 249 ARG A O 1
ATOM 1929 N N . LYS A 1 250 ? 17.748 1.950 7.726 1.00 36.75 250 LYS A N 1
ATOM 1930 C CA . LYS A 1 250 ? 16.894 2.495 8.793 1.00 36.75 250 LYS A CA 1
ATOM 1931 C C . LYS A 1 250 ? 17.484 3.769 9.391 1.00 36.75 250 LYS A C 1
ATOM 1933 O O . LYS A 1 250 ? 18.731 3.829 9.498 1.00 36.75 250 LYS A O 1
#

Secondary structure (DSSP, 8-state):
----------TT-----------HHHHHHHHHHTTTSEEEEEEEPPSSTTSPPEEEEEEE--HHHHHHHHHHHHHTT-----PPBHHHHHHHHHHHHHTT--HHHHHHHHTS--BPPPPGGG---PPPPPPBTTBPPPEE-HHHHHTTTT-SSEEEEETTEEEEEEPPTT-TTHHHHHHHTTSBHHHHHHHHS--TTS---SSGGG--HHHHHHHHHHHHHHHHHTT-EEEEEEEEPTT---S-------

Foldseek 3Di:
DQDDDADDDDPPDDDDDDADDDDPVVVVVVCVVLVQWDKDWDWADDPPNVDDIDIGIDTHDDPVNLVVVLVVCVVVVHDSPRFHAPQNLVVRLVNCVVVPHDPVNSVVSNPGDHHYDDPLVRQDAADDAPAPVVHAFDADALVNQQVFALHPQAWAALQFFTKGWHADPPQPCSRVSNHRGSYHCLLVCCVVVPGPVDDHDPFLVSDDPSSSSNVRSVVVVVCVVRVIDMHRRHTYDPPSSGSTPDPDDD

Sequence (250 aa):
MNGMANIAAREGAVMHGVAHLVTPQMFEVLAKIESVYNYTLVTCRPYDDSAPPVQARAFIVPLETIAAHKRHLEERGQSTLELPSERYIRIITEGLRHFGAAPSWIARIEAQPFNPARPRAQWLTAPEAPRSNGEALPLFTLAQLAEHKGRLPAYYACGRKVLRALAPGGHPFSSIYKMLSGTQSVLFMCSVLYDPSLPPVEGPDDVQEVHVAWAEDLAMETALKYDFKLEVVGYLADGEVAHGEGGVRK

pLDDT: mean 89.75, std 11.76, range [34.59, 98.31]